Protein AF-A0A459ZAA2-F1 (afdb_monomer_lite)

Organism: Listeria monocytogenes (NCBI:txid1639)

Foldseek 3Di:
DVVVVVVVVVCVVVPVVVVVCCVPVVVVVVVVVVVVVVVVVVVVVVVVVVVVCVVLLVLLVVLLVLLVVLLLVVVVLVPDPDDDPVVVVVSVVVVVVSVVSVVVSLVSCVVQADPVLNVLVVLLVVLVVPDALVVVVVVVADSCLSVLVNLQSSLVSSVSSVCRSPPVVDPDDSLNVCVVRPVCCVPCVVVSVVSVVVVVVVCVVVVSD

Secondary structure (DSSP, 8-state):
-HHHHHHHHHHHHHHHHHHHHHHHHHHHHHHHHHHHHHHHHHHHHHHHHHHHHHHHHHHHHHHHHHHHHHHHHHHHHHT--S--HHHHHHHHHHHHHHHHHHHHHHHHHHHHS-HHHHHHHHHHHHHHHH--HHHHHHTT--TTHHHHHHHHHHHHHHHHHHHHTT-TT----HHHHHHHH-TTHHHHHHHHHHHHHHHHHHHHHTT--

Structure (mmCIF, N/CA/C/O backbone):
data_AF-A0A459ZAA2-F1
#
_entry.id   AF-A0A459ZAA2-F1
#
loop_
_atom_site.group_PDB
_atom_site.id
_atom_site.type_symbol
_atom_site.label_atom_id
_atom_site.label_alt_id
_atom_site.label_comp_id
_atom_site.label_asym_id
_atom_site.label_entity_id
_atom_site.label_seq_id
_atom_site.pdbx_PDB_ins_code
_atom_site.Cartn_x
_atom_site.Cartn_y
_atom_site.Cartn_z
_atom_site.occupancy
_atom_site.B_iso_or_equiv
_atom_site.auth_seq_id
_atom_site.auth_comp_id
_atom_site.auth_asym_id
_atom_site.auth_atom_id
_atom_site.pdbx_PDB_model_num
ATOM 1 N N . MET A 1 1 ? -59.463 -1.712 77.701 1.00 53.69 1 MET A N 1
ATOM 2 C CA . MET A 1 1 ? -59.589 -2.749 76.654 1.00 53.69 1 MET A CA 1
ATOM 3 C C . MET A 1 1 ? -59.800 -2.133 75.268 1.00 53.69 1 MET A C 1
ATOM 5 O O . MET A 1 1 ? -59.174 -2.619 74.343 1.00 53.69 1 MET A O 1
ATOM 9 N N . GLU A 1 2 ? -60.527 -1.017 75.131 1.00 57.31 2 GLU A N 1
ATOM 10 C CA . GLU A 1 2 ? -60.773 -0.321 73.843 1.00 57.31 2 GLU A CA 1
ATOM 11 C C . GLU A 1 2 ? -59.527 0.091 73.033 1.00 57.31 2 GLU A C 1
ATOM 13 O O . GLU A 1 2 ? -59.486 -0.110 71.823 1.00 57.31 2 GLU A O 1
ATOM 18 N N . ASN A 1 3 ? -58.475 0.626 73.664 1.00 59.78 3 ASN A N 1
ATOM 19 C CA . ASN A 1 3 ? -57.306 1.103 72.908 1.00 59.78 3 ASN A CA 1
ATOM 20 C C . ASN A 1 3 ? -56.543 -0.026 72.198 1.00 59.78 3 ASN A C 1
ATOM 22 O O . ASN A 1 3 ? -55.994 0.186 71.121 1.00 59.78 3 ASN A O 1
ATOM 26 N N . THR A 1 4 ? -56.510 -1.229 72.772 1.00 63.22 4 THR A N 1
ATOM 27 C CA . THR A 1 4 ? -55.753 -2.362 72.218 1.00 63.22 4 THR A CA 1
ATOM 28 C C . THR A 1 4 ? -56.407 -2.909 70.947 1.00 63.22 4 THR A C 1
ATOM 30 O O . THR A 1 4 ? -55.697 -3.258 70.007 1.00 63.22 4 THR A O 1
ATOM 33 N N . GLU A 1 5 ? -57.741 -2.905 70.875 1.00 69.00 5 GLU A N 1
ATOM 34 C CA . GLU A 1 5 ? -58.492 -3.267 69.663 1.00 69.00 5 GLU A CA 1
ATOM 35 C C . GLU A 1 5 ? -58.310 -2.244 68.540 1.00 69.00 5 GLU A C 1
ATOM 37 O O . GLU A 1 5 ? -58.156 -2.627 67.382 1.00 69.00 5 GLU A O 1
ATOM 42 N N . ILE A 1 6 ? -58.250 -0.950 68.867 1.00 75.31 6 ILE A N 1
ATOM 43 C CA . ILE A 1 6 ? -58.009 0.105 67.872 1.00 75.31 6 ILE A CA 1
ATOM 44 C C . ILE A 1 6 ? -56.623 -0.068 67.235 1.00 75.31 6 ILE A C 1
ATOM 46 O O . ILE A 1 6 ? -56.509 -0.069 66.009 1.00 75.31 6 ILE A O 1
ATOM 50 N N . TYR A 1 7 ? -55.573 -0.287 68.036 1.00 70.25 7 TYR A N 1
ATOM 51 C CA . TYR A 1 7 ? -54.228 -0.539 67.501 1.00 70.25 7 TYR A CA 1
ATOM 52 C C . TYR A 1 7 ? -54.146 -1.843 66.699 1.00 70.25 7 TYR A C 1
ATOM 54 O O . TYR A 1 7 ? -53.454 -1.889 65.682 1.00 70.25 7 TYR A O 1
ATOM 62 N N . PHE A 1 8 ? -54.870 -2.885 67.114 1.00 77.31 8 PHE A N 1
ATOM 63 C CA . PHE A 1 8 ? -54.914 -4.160 66.398 1.00 77.31 8 PHE A CA 1
ATOM 64 C C . PHE A 1 8 ? -55.608 -4.035 65.033 1.00 77.31 8 PHE A C 1
ATOM 66 O O . PHE A 1 8 ? -55.087 -4.522 64.030 1.00 77.31 8 PHE A O 1
ATOM 73 N N . ASN A 1 9 ? -56.720 -3.299 64.967 1.00 77.75 9 ASN A N 1
ATOM 74 C CA . ASN A 1 9 ? -57.436 -3.023 63.720 1.00 77.75 9 ASN A CA 1
ATOM 75 C C . ASN A 1 9 ? -56.615 -2.139 62.768 1.00 77.75 9 ASN A C 1
ATOM 77 O O . ASN A 1 9 ? -56.575 -2.396 61.565 1.00 77.75 9 ASN A O 1
ATOM 81 N N . ILE A 1 10 ? -55.894 -1.142 63.295 1.00 77.31 10 ILE A N 1
ATOM 82 C CA . ILE A 1 10 ? -54.962 -0.321 62.504 1.00 77.31 10 ILE A CA 1
ATOM 83 C C . ILE A 1 10 ? -53.820 -1.185 61.944 1.00 77.31 10 ILE A C 1
ATOM 85 O O . ILE A 1 10 ? -53.478 -1.067 60.767 1.00 77.31 10 ILE A O 1
ATOM 89 N N . ALA A 1 11 ? -53.256 -2.091 62.748 1.00 70.81 11 ALA A N 1
ATOM 90 C CA . ALA A 1 11 ? -52.196 -2.997 62.306 1.00 70.81 11 ALA A CA 1
ATOM 91 C C . ALA A 1 11 ? -52.678 -3.986 61.226 1.00 70.81 11 ALA A C 1
ATOM 93 O O . ALA A 1 11 ? -51.965 -4.216 60.246 1.00 70.81 11 ALA A O 1
ATOM 94 N N . GLN A 1 12 ? -53.898 -4.521 61.358 1.00 74.94 12 GLN A N 1
ATOM 95 C CA . GLN A 1 12 ? -54.516 -5.378 60.340 1.00 74.94 12 GLN A CA 1
ATOM 96 C C . GLN A 1 12 ? -54.781 -4.642 59.023 1.00 74.94 12 GLN A C 1
ATOM 98 O O . GLN A 1 12 ? -54.650 -5.249 57.963 1.00 74.94 12 GLN A O 1
ATOM 103 N N . LEU A 1 13 ? -55.106 -3.347 59.068 1.00 73.62 13 LEU A N 1
ATOM 104 C CA . LEU A 1 13 ? -55.323 -2.539 57.866 1.00 73.62 13 LEU A CA 1
ATOM 105 C C . LEU A 1 13 ? -54.001 -2.145 57.179 1.00 73.62 13 LEU A C 1
ATOM 107 O O . LEU A 1 13 ? -53.921 -2.098 55.952 1.00 73.62 13 LEU A O 1
ATOM 111 N N . LEU A 1 14 ? -52.953 -1.876 57.965 1.00 69.25 14 LEU A N 1
ATOM 112 C CA . LEU A 1 14 ? -51.648 -1.441 57.458 1.00 69.25 14 LEU A CA 1
ATOM 113 C C . LEU A 1 14 ? -50.791 -2.590 56.913 1.00 69.25 14 LEU A C 1
ATOM 115 O O . LEU A 1 14 ? -50.017 -2.365 55.985 1.00 69.25 14 LEU A O 1
ATOM 119 N N . MET A 1 15 ? -50.918 -3.812 57.441 1.00 68.75 15 MET A N 1
ATOM 120 C CA . MET A 1 15 ? -50.109 -4.956 56.991 1.00 68.75 15 MET A CA 1
ATOM 121 C C . MET A 1 15 ? -50.277 -5.298 55.498 1.00 68.75 15 MET A C 1
ATOM 123 O O . MET A 1 15 ? -49.262 -5.454 54.819 1.00 68.75 15 MET A O 1
ATOM 127 N N . PRO A 1 16 ? -51.498 -5.372 54.937 1.00 69.69 16 PRO A N 1
ATOM 128 C CA . PRO A 1 16 ? -51.696 -5.598 53.505 1.00 69.69 16 PRO A CA 1
ATOM 129 C C . PRO A 1 16 ? -51.149 -4.452 52.648 1.00 69.69 16 PRO A C 1
ATOM 131 O O . PRO A 1 16 ? -50.572 -4.698 51.593 1.00 69.69 16 PRO A O 1
ATOM 134 N N . LEU A 1 17 ? -51.282 -3.207 53.117 1.00 65.38 17 LEU A N 1
ATOM 135 C CA . LEU A 1 17 ? -50.763 -2.005 52.454 1.00 65.38 17 LEU A CA 1
ATOM 136 C C . LEU A 1 17 ? -49.230 -2.001 52.405 1.00 65.38 17 LEU A C 1
ATOM 138 O O . LEU A 1 17 ? -48.646 -1.787 51.345 1.00 65.38 17 LEU A O 1
ATOM 142 N N . LEU A 1 18 ? -48.575 -2.308 53.526 1.00 65.94 18 LEU A N 1
ATOM 143 C CA . LEU A 1 18 ? -47.123 -2.479 53.604 1.00 65.94 18 LEU A CA 1
ATOM 144 C C . LEU A 1 18 ? -46.649 -3.684 52.781 1.00 65.94 18 LEU A C 1
ATOM 146 O O . LEU A 1 18 ? -45.612 -3.600 52.127 1.00 65.94 18 LEU A O 1
ATOM 150 N N . GLY A 1 19 ? -47.432 -4.766 52.746 1.00 61.19 19 GLY A N 1
ATOM 151 C CA . GLY A 1 19 ? -47.199 -5.918 51.877 1.00 61.19 19 GLY A CA 1
ATOM 152 C C . GLY A 1 19 ? -47.244 -5.547 50.392 1.00 61.19 19 GLY A C 1
ATOM 153 O O . GLY A 1 19 ? -46.317 -5.871 49.656 1.00 61.19 19 GLY A O 1
ATOM 154 N N . MET A 1 20 ? -48.258 -4.798 49.946 1.00 61.56 20 MET A N 1
ATOM 155 C CA . MET A 1 20 ? -48.364 -4.329 48.555 1.00 61.56 20 MET A CA 1
ATOM 156 C C . MET A 1 20 ? -47.251 -3.341 48.181 1.00 61.56 20 MET A C 1
ATOM 158 O O . MET A 1 20 ? -46.671 -3.453 47.099 1.00 61.56 20 MET A O 1
ATOM 162 N N . LEU A 1 21 ? -46.899 -2.415 49.082 1.00 58.75 21 LEU A N 1
ATOM 163 C CA . LEU A 1 21 ? -45.751 -1.519 48.901 1.00 58.75 21 LEU A CA 1
ATOM 164 C C . LEU A 1 21 ? -44.440 -2.320 48.798 1.00 58.75 21 LEU A C 1
ATOM 166 O O . LEU A 1 21 ? -43.608 -2.033 47.937 1.00 58.75 21 LEU A O 1
ATOM 170 N N . GLY A 1 22 ? -44.283 -3.365 49.614 1.00 57.16 22 GLY A N 1
ATOM 171 C CA . GLY A 1 22 ? -43.119 -4.251 49.613 1.00 57.16 22 GLY A CA 1
ATOM 172 C C . GLY A 1 22 ? -42.990 -5.124 48.362 1.00 57.16 22 GLY A C 1
ATOM 173 O O . GLY A 1 22 ? -41.877 -5.352 47.903 1.00 57.16 22 GLY A O 1
ATOM 174 N N . ILE A 1 23 ? -44.103 -5.573 47.775 1.00 56.94 23 ILE A N 1
ATOM 175 C CA . ILE A 1 23 ? -44.110 -6.436 46.579 1.00 56.94 23 ILE A CA 1
ATOM 176 C C . ILE A 1 23 ? -43.958 -5.614 45.284 1.00 56.94 23 ILE A C 1
ATOM 178 O O . ILE A 1 23 ? -43.408 -6.110 44.306 1.00 56.94 23 ILE A O 1
ATOM 182 N N . GLY A 1 24 ? -44.402 -4.352 45.264 1.00 57.31 24 GLY A N 1
ATOM 183 C CA . GLY A 1 24 ? -44.355 -3.506 44.064 1.00 57.31 24 GLY A CA 1
ATOM 184 C C . GLY A 1 24 ? -43.178 -2.528 44.002 1.00 57.31 24 GLY A C 1
ATOM 185 O O . GLY A 1 24 ? -42.529 -2.409 42.964 1.00 57.31 24 GLY A O 1
ATOM 186 N N . LEU A 1 25 ? -42.889 -1.809 45.093 1.00 59.75 25 LEU A N 1
ATOM 187 C CA . LEU A 1 25 ? -41.917 -0.706 45.075 1.00 59.75 25 LEU A CA 1
ATOM 188 C C . LEU A 1 25 ? -40.490 -1.165 45.346 1.00 59.75 25 LEU A C 1
ATOM 190 O O . LEU A 1 25 ? -39.568 -0.646 44.725 1.00 59.75 25 LEU A O 1
ATOM 194 N N . ILE A 1 26 ? -40.297 -2.137 46.240 1.00 62.84 26 ILE A N 1
ATOM 195 C CA . ILE A 1 26 ? -38.957 -2.627 46.583 1.00 62.84 26 ILE A CA 1
ATOM 196 C C . ILE A 1 26 ? -38.313 -3.325 45.371 1.00 62.84 26 ILE A C 1
ATOM 198 O O . ILE A 1 26 ? -37.208 -2.930 44.994 1.00 62.84 26 ILE A O 1
ATOM 202 N N . PRO A 1 27 ? -38.980 -4.270 44.673 1.00 69.00 27 PRO A N 1
ATOM 203 C CA . PRO A 1 27 ? -38.404 -4.903 43.490 1.00 69.00 27 PRO A CA 1
ATOM 204 C C . PRO A 1 27 ? -38.186 -3.910 42.352 1.00 69.00 27 PRO A C 1
ATOM 206 O O . PRO A 1 27 ? -37.154 -3.977 41.694 1.00 69.00 27 PRO A O 1
ATOM 209 N N . LYS A 1 28 ? -39.103 -2.949 42.165 1.00 70.62 28 LYS A N 1
ATOM 210 C CA . LYS A 1 28 ? -38.962 -1.887 41.163 1.00 70.62 28 LYS A CA 1
ATOM 211 C C . LYS A 1 28 ? -37.764 -0.984 41.454 1.00 70.62 28 LYS A C 1
ATOM 213 O O . LYS A 1 28 ? -36.960 -0.753 40.565 1.00 70.62 28 LYS A O 1
ATOM 218 N N . TYR A 1 29 ? -37.576 -0.561 42.702 1.00 75.00 29 TYR A N 1
ATOM 219 C CA . TYR A 1 29 ? -36.421 0.239 43.111 1.00 75.00 29 TYR A CA 1
ATOM 220 C C . TYR A 1 29 ? -35.092 -0.500 42.896 1.00 75.00 29 TYR A C 1
ATOM 222 O O . TYR A 1 29 ? -34.144 0.074 42.363 1.00 75.00 29 TYR A O 1
ATOM 230 N N . PHE A 1 30 ? -35.010 -1.785 43.261 1.00 70.62 30 PHE A N 1
ATOM 231 C CA . PHE A 1 30 ? -33.810 -2.591 43.006 1.00 70.62 30 PHE A CA 1
ATOM 232 C C . PHE A 1 30 ? -33.579 -2.853 41.515 1.00 70.62 30 PHE A C 1
ATOM 234 O O . PHE A 1 30 ? -32.428 -2.892 41.077 1.00 70.62 30 PHE A O 1
ATOM 241 N N . TYR A 1 31 ? -34.651 -3.021 40.741 1.00 71.44 31 TYR A N 1
ATOM 242 C CA . TYR A 1 31 ? -34.588 -3.184 39.295 1.00 71.44 31 TYR A CA 1
ATOM 243 C C . TYR A 1 31 ? -34.092 -1.905 38.616 1.00 71.44 31 TYR A C 1
ATOM 245 O O . TYR A 1 31 ? -33.105 -1.961 37.891 1.00 71.44 31 TYR A O 1
ATOM 253 N N . ASP A 1 32 ? -34.683 -0.752 38.932 1.00 76.44 32 ASP A N 1
ATOM 254 C CA . ASP A 1 32 ? -34.283 0.561 38.413 1.00 76.44 32 ASP A CA 1
ATOM 255 C C . ASP A 1 32 ? -32.840 0.900 38.812 1.00 76.44 32 ASP A C 1
ATOM 257 O O . ASP A 1 32 ? -32.066 1.414 38.003 1.00 76.44 32 ASP A O 1
ATOM 261 N N . LYS A 1 33 ? -32.430 0.545 40.038 1.00 79.31 33 LYS A N 1
ATOM 262 C CA . LYS A 1 33 ? -31.041 0.694 40.488 1.00 79.31 33 LYS A CA 1
ATOM 263 C C . LYS A 1 33 ? -30.082 -0.174 39.671 1.00 79.31 33 LYS A C 1
ATOM 265 O O . LYS A 1 33 ? -29.073 0.342 39.197 1.00 79.31 33 LYS A O 1
ATOM 270 N N . LYS A 1 34 ? -30.406 -1.455 39.453 1.00 73.31 34 LYS A N 1
ATOM 271 C CA . LYS A 1 34 ? -29.612 -2.341 38.583 1.00 73.31 34 LYS A CA 1
ATOM 272 C C . LYS A 1 34 ? -29.557 -1.828 37.148 1.00 73.31 34 LYS A C 1
ATOM 274 O O . LYS A 1 34 ? -28.504 -1.906 36.528 1.00 73.31 34 LYS A O 1
ATOM 279 N N . LEU A 1 35 ? -30.662 -1.299 36.628 1.00 70.81 35 LEU A N 1
ATOM 280 C CA . LEU A 1 35 ? -30.738 -0.755 35.274 1.00 70.81 35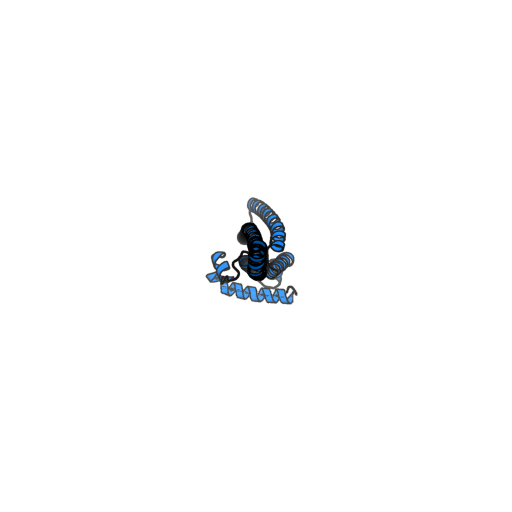 LEU A CA 1
ATOM 281 C C . LEU A 1 35 ? -29.861 0.494 35.125 1.00 70.81 35 LEU A C 1
ATOM 283 O O . LEU A 1 35 ? -29.132 0.617 34.147 1.00 70.81 35 LEU A O 1
ATOM 287 N N . ASN A 1 36 ? -29.865 1.378 36.127 1.00 81.62 36 ASN A N 1
ATOM 288 C CA . ASN A 1 36 ? -28.975 2.537 36.179 1.00 81.62 36 ASN A CA 1
ATOM 289 C C . ASN A 1 36 ? -27.502 2.137 36.313 1.00 81.62 36 ASN A C 1
ATOM 291 O O . ASN A 1 36 ? -26.655 2.713 35.637 1.00 81.62 36 ASN A O 1
ATOM 295 N N . GLU A 1 37 ? -27.177 1.143 37.141 1.00 81.88 37 GLU A N 1
ATOM 296 C CA . GLU A 1 37 ? -25.814 0.606 37.240 1.00 81.88 37 GLU A CA 1
ATOM 297 C C . GLU A 1 37 ? -25.351 0.001 35.906 1.00 81.88 37 GLU A C 1
ATOM 299 O O . GLU A 1 37 ? -24.222 0.250 35.480 1.00 81.88 37 GLU A O 1
ATOM 304 N N . LEU A 1 38 ? -26.233 -0.725 35.209 1.00 74.75 38 LEU A N 1
ATOM 305 C CA . LEU A 1 38 ? -25.953 -1.287 33.888 1.00 74.75 38 LEU A CA 1
ATOM 306 C C . LEU A 1 38 ? -25.740 -0.186 32.842 1.00 74.75 38 LEU A C 1
ATOM 308 O O . LEU A 1 38 ? -24.747 -0.213 32.123 1.00 74.75 38 LEU A O 1
ATOM 312 N N . ASN A 1 39 ? -26.627 0.812 32.796 1.00 76.06 39 ASN A N 1
ATOM 313 C CA . ASN A 1 39 ? -26.517 1.953 31.886 1.00 76.06 39 ASN A CA 1
ATOM 314 C C . ASN A 1 39 ? -25.242 2.759 32.139 1.00 76.06 39 ASN A C 1
ATOM 316 O O . ASN A 1 39 ? -24.567 3.147 31.189 1.00 76.06 39 ASN A O 1
ATOM 320 N N . ASN A 1 40 ? -24.875 2.974 33.403 1.00 83.00 40 ASN A N 1
ATOM 321 C CA . ASN A 1 40 ? -23.630 3.649 33.760 1.00 83.00 40 ASN A CA 1
ATOM 322 C C . ASN A 1 40 ? -22.408 2.833 33.331 1.00 83.00 40 ASN A C 1
ATOM 324 O O . ASN A 1 40 ? -21.453 3.404 32.808 1.00 83.00 40 ASN A O 1
ATOM 328 N N . LYS A 1 41 ? -22.443 1.504 33.501 1.00 80.25 41 LYS A N 1
ATOM 329 C CA . LYS A 1 41 ? -21.369 0.614 33.048 1.00 80.25 41 LYS A CA 1
ATOM 330 C C . LYS A 1 41 ? -21.223 0.645 31.525 1.00 80.25 41 LYS A C 1
ATOM 332 O O . LYS A 1 41 ? -20.122 0.872 31.040 1.00 80.25 41 LYS A O 1
ATOM 337 N N . ILE A 1 42 ? -22.331 0.524 30.795 1.00 74.25 42 ILE A N 1
ATOM 338 C CA . ILE A 1 42 ? -22.364 0.605 29.327 1.00 74.25 42 ILE A CA 1
ATOM 339 C C . ILE A 1 42 ? -21.866 1.971 28.849 1.00 74.25 42 ILE A C 1
ATOM 341 O O . ILE A 1 42 ? -21.041 2.049 27.948 1.00 74.25 42 ILE A O 1
ATOM 345 N N . THR A 1 43 ? -22.321 3.059 29.472 1.00 79.25 43 THR A N 1
ATOM 346 C CA . THR A 1 43 ? -21.891 4.418 29.110 1.00 79.25 43 THR A CA 1
ATOM 347 C C . THR A 1 43 ? -20.394 4.602 29.339 1.00 79.25 43 THR A C 1
ATOM 349 O O . THR A 1 43 ? -19.719 5.199 28.504 1.00 79.25 43 THR A O 1
ATOM 352 N N . LYS A 1 44 ? -19.862 4.063 30.440 1.00 79.75 44 LYS A N 1
ATOM 353 C CA . LYS A 1 44 ? -18.431 4.106 30.742 1.00 79.75 44 LYS A CA 1
ATOM 354 C C . LYS A 1 44 ? -17.615 3.286 29.740 1.00 79.75 44 LYS A C 1
ATOM 356 O O . LYS A 1 44 ? -16.644 3.805 29.208 1.00 79.75 44 LYS A O 1
ATOM 361 N N . GLU A 1 45 ? -18.038 2.060 29.432 1.00 71.25 45 GLU A N 1
ATOM 362 C CA . GLU A 1 45 ? -17.393 1.217 28.413 1.00 71.25 45 GLU A CA 1
ATOM 363 C C . GLU A 1 45 ? -17.414 1.901 27.035 1.00 71.25 45 GLU A C 1
ATOM 365 O O . GLU A 1 45 ? -16.394 1.950 26.353 1.00 71.25 45 GLU A O 1
ATOM 370 N N . LEU A 1 46 ? -18.531 2.527 26.649 1.00 65.44 46 LEU A N 1
ATOM 371 C CA . LEU A 1 46 ? -18.626 3.307 25.410 1.00 65.44 46 LEU A CA 1
ATOM 372 C C . LEU A 1 46 ? -17.693 4.525 25.403 1.00 65.44 46 LEU A C 1
ATOM 374 O O . LEU A 1 46 ? -17.094 4.830 24.373 1.00 65.44 46 LEU A O 1
ATOM 378 N N . GLN A 1 47 ? -17.553 5.222 26.533 1.00 64.50 47 GLN A N 1
ATOM 379 C CA . GLN A 1 47 ? -16.606 6.331 26.666 1.00 64.50 47 GLN A CA 1
ATOM 380 C C . GLN A 1 47 ? -15.154 5.849 26.573 1.00 64.50 47 GLN A C 1
ATOM 382 O O . GLN A 1 47 ? -14.362 6.472 25.872 1.00 64.50 47 GLN A O 1
ATOM 387 N N . GLU A 1 48 ? -14.807 4.735 27.219 1.00 64.94 48 GLU A N 1
ATOM 388 C CA . GLU A 1 48 ? -13.470 4.132 27.154 1.00 64.94 48 GLU A CA 1
ATOM 389 C C . GLU A 1 48 ? -13.128 3.675 25.725 1.00 64.94 48 GLU A C 1
ATOM 391 O O . GLU A 1 48 ? -12.042 3.978 25.227 1.00 64.94 48 GLU A O 1
ATOM 396 N N . ILE A 1 49 ? -14.076 3.041 25.023 1.00 65.81 49 ILE A N 1
ATOM 397 C CA . ILE A 1 49 ? -13.939 2.671 23.604 1.00 65.81 49 ILE A CA 1
ATOM 398 C C . ILE A 1 49 ? -13.737 3.917 22.739 1.00 65.81 49 ILE A C 1
ATOM 400 O O . ILE A 1 49 ? -12.857 3.937 21.879 1.00 65.81 49 ILE A O 1
ATOM 404 N N . ARG A 1 50 ? -14.519 4.976 22.971 1.00 58.09 50 ARG A N 1
ATOM 405 C CA . ARG A 1 50 ? -14.404 6.225 22.214 1.00 58.09 50 ARG A CA 1
ATOM 406 C C . ARG A 1 50 ? -13.052 6.907 22.432 1.00 58.09 50 ARG A C 1
ATOM 408 O O . ARG A 1 50 ? -12.428 7.303 21.456 1.00 58.09 50 ARG A O 1
ATOM 415 N N . ILE A 1 51 ? -12.575 6.988 23.676 1.00 54.78 51 ILE A N 1
ATOM 416 C CA . ILE A 1 51 ? -11.242 7.522 24.006 1.00 54.78 51 ILE A CA 1
ATOM 417 C C . ILE A 1 51 ? -10.152 6.675 23.338 1.00 54.78 51 ILE A C 1
ATOM 419 O O . ILE A 1 51 ? -9.196 7.211 22.781 1.00 54.78 51 ILE A O 1
ATOM 423 N N . SER A 1 52 ? -10.300 5.348 23.352 1.00 65.56 52 SER A N 1
ATOM 424 C CA . SER A 1 52 ? -9.379 4.444 22.662 1.00 65.56 52 SER A CA 1
ATOM 425 C C . SER A 1 52 ? -9.347 4.715 21.152 1.00 65.56 52 SER A C 1
ATOM 427 O O . SER A 1 52 ? -8.264 4.861 20.590 1.00 65.56 52 SER A O 1
ATOM 429 N N . GLN A 1 53 ? -10.502 4.881 20.499 1.00 60.97 53 GLN A N 1
ATOM 430 C CA . GLN A 1 53 ? -10.562 5.211 19.072 1.00 60.97 53 GLN A CA 1
ATOM 431 C C . GLN A 1 53 ? -9.999 6.602 18.748 1.00 60.97 53 GLN A C 1
ATOM 433 O O . GLN A 1 53 ? -9.261 6.736 17.772 1.00 60.97 53 GLN A O 1
ATOM 438 N N . GLU A 1 54 ? -10.285 7.616 19.570 1.00 66.25 54 GLU A N 1
ATOM 439 C CA . GLU A 1 54 ? -9.743 8.976 19.414 1.00 66.25 54 GLU A CA 1
ATOM 440 C C . GLU A 1 54 ? -8.205 9.004 19.511 1.00 66.25 54 GLU A C 1
ATOM 442 O O . GLU A 1 54 ? -7.575 9.829 18.856 1.00 66.25 54 GLU A O 1
ATOM 447 N N . ASN A 1 55 ? -7.589 8.065 20.240 1.00 66.81 55 ASN A N 1
ATOM 448 C CA . ASN A 1 55 ? -6.129 7.926 20.320 1.00 66.81 55 ASN A CA 1
ATOM 449 C C . ASN A 1 55 ? -5.522 7.093 19.175 1.00 66.81 55 ASN A C 1
ATOM 451 O O . ASN A 1 55 ? -4.378 7.320 18.789 1.00 66.81 55 ASN A O 1
ATOM 455 N N . VAL A 1 56 ? -6.267 6.136 18.613 1.00 71.31 56 VAL A N 1
ATOM 456 C CA . VAL A 1 56 ? -5.795 5.257 17.521 1.00 71.31 56 VAL A CA 1
ATOM 457 C C . VAL A 1 56 ? -5.907 5.936 16.151 1.00 71.31 56 VAL A C 1
ATOM 459 O O . VAL A 1 56 ? -5.075 5.724 15.268 1.00 71.31 56 VAL A O 1
ATOM 462 N N . HIS A 1 57 ? -6.926 6.771 15.955 1.00 78.38 57 HIS A N 1
ATOM 463 C CA . HIS A 1 57 ? -7.199 7.411 14.669 1.00 78.38 57 HIS A CA 1
ATOM 464 C C . HIS A 1 57 ? -6.079 8.363 14.183 1.00 78.38 57 HIS A C 1
ATOM 466 O O . HIS A 1 57 ? -5.772 8.338 12.987 1.00 78.38 57 HIS A O 1
ATOM 472 N N . PRO A 1 58 ? -5.427 9.175 15.041 1.00 81.25 58 PRO A N 1
ATOM 473 C CA . PRO A 1 58 ? -4.294 10.009 14.637 1.00 81.25 58 PRO A CA 1
ATOM 474 C C . PRO A 1 58 ? -3.082 9.197 14.168 1.00 81.25 58 PRO A C 1
ATOM 476 O O . PRO A 1 58 ? -2.485 9.539 13.150 1.00 81.25 58 PRO A O 1
ATOM 479 N N . GLU A 1 59 ? -2.751 8.099 14.853 1.00 78.94 59 GLU A N 1
ATOM 480 C CA . GLU A 1 59 ? -1.632 7.223 14.470 1.00 78.94 59 GLU A CA 1
ATOM 481 C C . GLU A 1 59 ? -1.895 6.530 13.126 1.00 78.94 59 GLU A C 1
ATOM 483 O O . GLU A 1 59 ? -1.018 6.480 12.264 1.00 78.94 59 GLU A O 1
ATOM 488 N N . LYS A 1 60 ? -3.136 6.088 12.889 1.00 79.50 60 LYS A N 1
ATOM 489 C CA . LYS A 1 60 ? -3.577 5.561 11.587 1.00 79.50 60 LYS A CA 1
ATOM 490 C C . LYS A 1 60 ? -3.445 6.590 10.458 1.00 79.50 60 LYS A C 1
ATOM 492 O O . LYS A 1 60 ? -2.962 6.261 9.376 1.00 79.50 60 LYS A O 1
ATOM 497 N N . ILE A 1 61 ? -3.845 7.841 10.702 1.00 83.06 61 ILE A N 1
ATOM 498 C CA . ILE A 1 61 ? -3.692 8.934 9.725 1.00 83.06 61 ILE A CA 1
ATOM 499 C C . ILE A 1 61 ? -2.212 9.211 9.451 1.00 83.06 61 ILE A C 1
ATOM 501 O O . ILE A 1 61 ? -1.827 9.383 8.296 1.00 83.06 61 ILE A O 1
ATOM 505 N N . LYS A 1 62 ? -1.380 9.252 10.494 1.00 82.62 62 LYS A N 1
ATOM 506 C CA . LYS A 1 62 ? 0.061 9.465 10.358 1.00 82.62 62 LYS A CA 1
ATOM 507 C C . LYS A 1 62 ? 0.702 8.365 9.509 1.00 82.62 62 LYS A C 1
ATOM 509 O O . LYS A 1 62 ? 1.380 8.689 8.541 1.00 82.62 62 LYS A O 1
ATOM 514 N N . LEU A 1 63 ? 0.387 7.098 9.791 1.00 78.81 63 LEU A N 1
ATOM 515 C CA . LEU A 1 63 ? 0.823 5.957 8.981 1.00 78.81 63 LEU A CA 1
ATOM 516 C C . LEU A 1 63 ? 0.442 6.134 7.506 1.00 78.81 63 LEU A C 1
ATOM 518 O O . LEU A 1 63 ? 1.277 5.967 6.623 1.00 78.81 63 LEU A O 1
ATOM 522 N N . PHE A 1 64 ? -0.807 6.514 7.230 1.00 83.38 64 PHE A N 1
ATOM 523 C CA . PHE A 1 64 ? -1.256 6.776 5.864 1.00 83.38 64 PHE A CA 1
ATOM 524 C C . PHE A 1 64 ? -0.434 7.883 5.179 1.00 83.38 64 PHE A C 1
ATOM 526 O O . PHE A 1 64 ? -0.002 7.715 4.038 1.00 83.38 64 PHE A O 1
ATOM 533 N N . ILE A 1 65 ? -0.177 8.997 5.872 1.00 83.81 65 ILE A N 1
ATOM 534 C CA . ILE A 1 65 ? 0.637 10.106 5.351 1.00 83.81 65 ILE A CA 1
ATOM 535 C C . ILE A 1 65 ? 2.072 9.650 5.064 1.00 83.81 65 ILE A C 1
ATOM 537 O O . ILE A 1 65 ? 2.620 10.003 4.014 1.00 83.81 65 ILE A O 1
ATOM 541 N N . ASP A 1 66 ? 2.666 8.859 5.956 1.00 79.88 66 ASP A N 1
ATOM 542 C CA . ASP A 1 66 ? 4.028 8.344 5.807 1.00 79.88 66 ASP A CA 1
ATOM 543 C C . ASP A 1 66 ? 4.136 7.438 4.566 1.00 79.88 66 ASP A C 1
ATOM 545 O O . ASP A 1 66 ? 5.056 7.600 3.761 1.00 79.88 66 ASP A O 1
ATOM 549 N N . ILE A 1 67 ? 3.144 6.569 4.330 1.00 79.62 67 ILE A N 1
ATOM 550 C CA . ILE A 1 67 ? 3.085 5.677 3.155 1.00 79.62 67 ILE A CA 1
ATOM 551 C C . ILE A 1 67 ? 2.950 6.463 1.854 1.00 79.62 67 ILE A C 1
ATOM 553 O O . ILE A 1 67 ? 3.681 6.211 0.894 1.00 79.62 67 ILE A O 1
ATOM 557 N N . VAL A 1 68 ? 2.040 7.437 1.812 1.00 81.88 68 VAL A N 1
ATOM 558 C CA . VAL A 1 68 ? 1.843 8.281 0.624 1.00 81.88 68 VAL A CA 1
ATOM 559 C C . VAL A 1 68 ? 3.095 9.112 0.335 1.00 81.88 68 VAL A C 1
ATOM 561 O O . VAL A 1 68 ? 3.487 9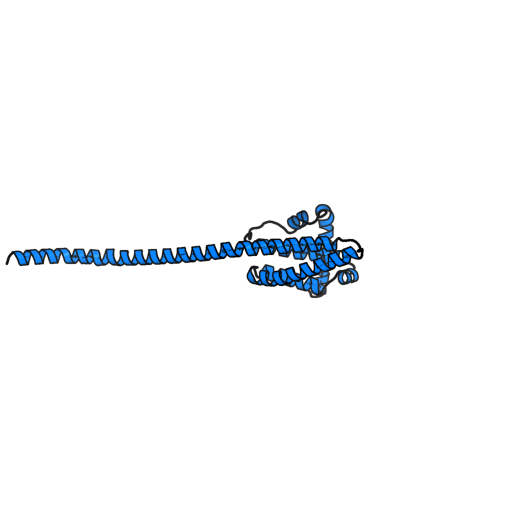.268 -0.824 1.00 81.88 68 VAL A O 1
ATOM 564 N N . SER A 1 69 ? 3.752 9.620 1.379 1.00 79.75 69 SER A N 1
ATOM 565 C CA . SER A 1 69 ? 4.995 10.385 1.248 1.00 79.75 69 SER A CA 1
ATOM 566 C C . SER A 1 69 ? 6.115 9.509 0.696 1.00 79.75 69 SER A C 1
ATOM 568 O O . SER A 1 69 ? 6.721 9.866 -0.313 1.00 79.75 69 SER A O 1
ATOM 570 N N . MET A 1 70 ? 6.319 8.327 1.281 1.00 78.19 70 MET A N 1
ATOM 571 C CA . MET A 1 70 ? 7.276 7.321 0.816 1.00 78.19 70 MET A CA 1
ATOM 572 C C . MET A 1 70 ? 7.042 6.955 -0.654 1.00 78.19 70 MET A C 1
ATOM 574 O O . MET A 1 70 ? 7.984 6.938 -1.447 1.00 78.19 70 MET A O 1
ATOM 578 N N . PHE A 1 71 ? 5.785 6.727 -1.042 1.00 78.81 71 PHE A N 1
ATOM 579 C CA . PHE A 1 71 ? 5.424 6.427 -2.424 1.00 78.81 71 PHE A CA 1
ATOM 580 C C . PHE A 1 71 ? 5.808 7.565 -3.375 1.00 78.81 71 PHE A C 1
ATOM 582 O O . PHE A 1 71 ? 6.487 7.342 -4.378 1.00 78.81 71 PHE A O 1
ATOM 589 N N . LYS A 1 72 ? 5.448 8.807 -3.034 1.00 75.75 72 LYS A N 1
ATOM 590 C CA . LYS A 1 72 ? 5.801 9.990 -3.828 1.00 75.75 72 LYS A CA 1
ATOM 591 C C . LYS A 1 72 ? 7.315 10.155 -3.973 1.00 75.75 72 LYS A C 1
ATOM 593 O O . LYS A 1 72 ? 7.794 10.523 -5.047 1.00 75.75 72 LYS A O 1
ATOM 598 N N . GLU A 1 73 ? 8.072 9.891 -2.911 1.00 74.56 73 GLU A N 1
ATOM 599 C CA . GLU A 1 73 ? 9.531 9.958 -2.953 1.00 74.56 73 GLU A CA 1
ATOM 600 C C . GLU A 1 73 ? 10.137 8.881 -3.853 1.00 74.56 73 GLU A C 1
ATOM 602 O O . GLU A 1 73 ? 11.001 9.201 -4.668 1.00 74.56 73 GLU A O 1
ATOM 607 N N . MET A 1 74 ? 9.653 7.641 -3.768 1.00 73.31 74 MET A N 1
ATOM 608 C CA . MET A 1 74 ? 10.092 6.541 -4.634 1.00 73.31 74 MET A CA 1
ATOM 609 C C . MET A 1 74 ? 9.800 6.827 -6.111 1.00 73.31 74 MET A C 1
ATOM 611 O O . MET A 1 74 ? 10.672 6.642 -6.962 1.00 73.31 74 MET A O 1
ATOM 615 N N . LEU A 1 75 ? 8.622 7.379 -6.421 1.00 72.38 75 LEU A N 1
ATOM 616 C CA . LEU A 1 75 ? 8.286 7.814 -7.778 1.00 72.38 75 LEU A CA 1
ATOM 617 C C . LEU A 1 75 ? 9.231 8.902 -8.284 1.00 72.38 75 LEU A C 1
ATOM 619 O O . LEU A 1 75 ? 9.720 8.821 -9.409 1.00 72.38 75 LEU A O 1
ATOM 623 N N . TYR A 1 76 ? 9.517 9.908 -7.458 1.00 69.62 76 TYR A N 1
ATOM 624 C CA . TYR A 1 76 ? 10.465 10.962 -7.812 1.00 69.62 76 TYR A CA 1
ATOM 625 C C . TYR A 1 76 ? 11.864 10.396 -8.082 1.00 69.62 76 TYR A C 1
ATOM 627 O O . TYR A 1 76 ? 12.501 10.752 -9.071 1.00 69.62 76 TYR A O 1
ATOM 635 N N . ILE A 1 77 ? 12.316 9.479 -7.226 1.00 66.50 77 ILE A N 1
ATOM 636 C CA . ILE A 1 77 ? 13.611 8.816 -7.342 1.00 66.50 77 ILE A CA 1
ATOM 637 C C . ILE A 1 77 ? 13.710 7.999 -8.643 1.00 66.50 77 ILE A C 1
ATOM 639 O O . ILE A 1 77 ? 14.718 8.101 -9.340 1.00 66.50 77 ILE A O 1
ATOM 643 N N . SER A 1 78 ? 12.663 7.249 -9.002 1.00 64.62 78 SER A N 1
ATOM 644 C CA . SER A 1 78 ? 12.624 6.433 -10.229 1.00 64.62 78 SER A CA 1
ATOM 645 C C . SER A 1 78 ? 12.715 7.253 -11.526 1.00 64.62 78 SER A C 1
ATOM 647 O O . SER A 1 78 ? 13.099 6.726 -12.566 1.00 64.62 78 SER A O 1
ATOM 649 N N . LYS A 1 79 ? 12.391 8.553 -11.467 1.00 61.78 79 LYS A N 1
ATOM 650 C CA . LYS A 1 79 ? 12.399 9.479 -12.611 1.00 61.78 79 LYS A CA 1
ATOM 651 C C . LYS A 1 79 ? 13.696 10.294 -12.742 1.00 61.78 79 LYS A C 1
ATOM 653 O O . LYS A 1 79 ? 13.794 11.110 -13.657 1.00 61.78 79 LYS A O 1
ATOM 658 N N . MET A 1 80 ? 14.679 10.125 -11.850 1.00 55.84 80 MET A N 1
ATOM 659 C CA . MET A 1 80 ? 15.935 10.886 -11.913 1.00 55.84 80 MET A CA 1
ATOM 660 C C . MET A 1 80 ? 16.875 10.349 -13.013 1.00 55.84 80 MET A C 1
ATOM 662 O O . MET A 1 80 ? 17.249 9.177 -12.955 1.00 55.84 80 MET A O 1
ATOM 666 N N . PRO A 1 81 ? 17.306 11.179 -13.987 1.00 47.72 81 PRO A N 1
ATOM 667 C CA . PRO A 1 81 ? 18.295 10.779 -14.989 1.00 47.72 81 PRO A CA 1
ATOM 668 C C . PRO A 1 81 ? 19.687 10.538 -14.372 1.00 47.72 81 PRO A C 1
ATOM 670 O O . PRO A 1 81 ? 19.968 10.964 -13.251 1.00 47.72 81 PRO A O 1
ATOM 673 N N . GLN A 1 82 ? 20.543 9.813 -15.108 1.00 53.25 82 GLN A N 1
ATOM 674 C CA . GLN A 1 82 ? 21.856 9.314 -14.672 1.00 53.25 82 GLN A CA 1
ATOM 675 C C . GLN A 1 82 ? 22.695 10.361 -13.916 1.00 53.25 82 GLN A C 1
ATOM 677 O O . GLN A 1 82 ? 22.889 11.488 -14.366 1.00 53.25 82 GLN A O 1
ATOM 682 N N . LYS A 1 83 ? 23.172 9.950 -12.739 1.00 58.62 83 LYS A N 1
ATOM 683 C CA . LYS A 1 83 ? 23.544 10.827 -11.626 1.00 58.62 83 LYS A CA 1
ATOM 684 C C . LYS A 1 83 ? 24.954 11.401 -11.730 1.00 58.62 83 LYS A C 1
ATOM 686 O O . LYS A 1 83 ? 25.917 10.682 -11.991 1.00 58.62 83 LYS A O 1
ATOM 691 N N . THR A 1 84 ? 25.089 12.667 -11.345 1.00 58.00 84 THR A N 1
ATOM 692 C CA . THR A 1 84 ? 26.362 13.223 -10.860 1.00 58.00 84 THR A CA 1
ATOM 693 C C . THR A 1 84 ? 26.686 12.689 -9.452 1.00 58.00 84 THR A C 1
ATOM 695 O O . THR A 1 84 ? 25.794 12.295 -8.698 1.00 58.00 84 THR A O 1
ATOM 698 N N . THR A 1 85 ? 27.958 12.682 -9.038 1.00 62.56 85 THR A N 1
ATOM 699 C CA . THR A 1 85 ? 28.419 12.086 -7.761 1.00 62.56 85 THR A CA 1
ATOM 700 C C . THR A 1 85 ? 27.688 12.617 -6.512 1.00 62.56 85 THR A C 1
ATOM 702 O O . THR A 1 85 ? 27.444 11.865 -5.568 1.00 62.56 85 THR A O 1
ATOM 705 N N . ASN A 1 86 ? 27.265 13.887 -6.511 1.00 67.12 86 ASN A N 1
ATOM 706 C CA . ASN A 1 86 ? 26.508 14.491 -5.403 1.00 67.12 86 ASN A CA 1
ATOM 707 C C . ASN A 1 86 ? 25.038 14.031 -5.351 1.00 67.12 86 ASN A C 1
ATOM 709 O O . ASN A 1 86 ? 24.449 13.933 -4.272 1.00 67.12 86 ASN A O 1
ATOM 713 N N . GLU A 1 87 ? 24.438 13.715 -6.499 1.00 65.25 87 GLU A N 1
ATOM 714 C CA . GLU A 1 87 ? 23.070 13.190 -6.577 1.00 65.25 87 GLU A CA 1
ATOM 715 C C . GLU A 1 87 ? 23.006 11.732 -6.111 1.00 65.25 87 GLU A C 1
ATOM 717 O O . GLU A 1 87 ? 22.007 11.329 -5.518 1.00 65.25 87 GLU A O 1
ATOM 722 N N . ILE A 1 88 ? 24.093 10.967 -6.282 1.00 64.88 88 ILE A N 1
ATOM 723 C CA . ILE A 1 88 ? 24.244 9.608 -5.734 1.00 64.88 88 ILE A CA 1
ATOM 724 C C . ILE A 1 88 ? 24.220 9.633 -4.204 1.00 64.88 88 ILE A C 1
ATOM 726 O O . ILE A 1 88 ? 23.435 8.905 -3.603 1.00 64.88 88 ILE A O 1
ATOM 730 N N . GLN A 1 89 ? 24.993 10.512 -3.560 1.00 68.06 89 GLN A N 1
ATOM 731 C CA . GLN A 1 89 ? 25.022 10.593 -2.092 1.00 68.06 89 GLN A CA 1
ATOM 732 C C . GLN A 1 89 ? 23.679 11.036 -1.499 1.00 68.06 89 GLN A C 1
ATOM 734 O O . GLN A 1 89 ? 23.212 10.470 -0.507 1.00 68.06 89 GLN A O 1
ATOM 739 N N . ARG A 1 90 ? 23.020 12.027 -2.117 1.00 70.25 90 ARG A N 1
ATOM 740 C CA . ARG A 1 90 ? 21.677 12.458 -1.699 1.00 70.25 90 ARG A CA 1
ATOM 741 C C . ARG A 1 90 ? 20.655 11.332 -1.867 1.00 70.25 90 ARG A C 1
ATOM 743 O O . ARG A 1 90 ? 19.799 11.161 -1.003 1.00 70.25 90 ARG A O 1
ATOM 750 N N . TYR A 1 91 ? 20.766 10.566 -2.948 1.00 68.88 91 TYR A N 1
ATOM 751 C CA . TYR A 1 91 ? 19.938 9.396 -3.214 1.00 68.88 91 TYR A CA 1
ATOM 752 C C . TYR A 1 91 ? 20.151 8.283 -2.182 1.00 68.88 91 TYR A C 1
ATOM 754 O O . TYR A 1 91 ? 19.181 7.782 -1.626 1.00 68.88 91 TYR A O 1
ATOM 762 N N . GLU A 1 92 ? 21.397 7.927 -1.867 1.00 68.50 92 GLU A N 1
ATOM 763 C CA . GLU A 1 92 ? 21.710 6.886 -0.879 1.00 68.50 92 GLU A CA 1
ATOM 764 C C . GLU A 1 92 ? 21.260 7.259 0.533 1.00 68.50 92 GLU A C 1
ATOM 766 O O . GLU A 1 92 ? 20.831 6.398 1.302 1.00 68.50 92 GLU A O 1
ATOM 771 N N . LYS A 1 93 ? 21.361 8.545 0.891 1.00 76.06 93 LYS A N 1
ATOM 772 C CA . LYS A 1 93 ? 20.817 9.050 2.153 1.00 76.06 93 LYS A CA 1
ATOM 773 C C . LYS A 1 93 ? 19.298 8.869 2.193 1.00 76.06 93 LYS A C 1
ATOM 775 O O . LYS A 1 93 ? 18.782 8.327 3.163 1.00 76.06 93 LYS A O 1
ATOM 780 N N . LYS A 1 94 ? 18.605 9.249 1.117 1.00 70.44 94 LYS A N 1
ATOM 781 C CA . LYS A 1 94 ? 17.149 9.111 1.020 1.00 70.44 94 LYS A CA 1
ATOM 782 C C . LYS A 1 94 ? 16.680 7.662 1.039 1.00 70.44 94 LYS A C 1
ATOM 784 O O . LYS A 1 94 ? 15.722 7.349 1.727 1.00 70.44 94 LYS A O 1
ATOM 789 N N . LEU A 1 95 ? 17.377 6.758 0.352 1.00 69.50 95 LEU A N 1
ATOM 790 C CA . LEU A 1 95 ? 17.071 5.327 0.422 1.00 69.50 95 LEU A CA 1
ATOM 791 C C . LEU A 1 95 ? 17.218 4.763 1.839 1.00 69.50 95 LEU A C 1
ATOM 793 O O . LEU A 1 95 ? 16.423 3.916 2.236 1.00 69.50 95 LEU A O 1
ATOM 797 N N . ARG A 1 96 ? 18.210 5.231 2.608 1.00 71.75 96 ARG A N 1
ATOM 798 C CA . ARG A 1 96 ? 18.362 4.845 4.018 1.00 71.75 96 ARG A CA 1
ATOM 799 C C . ARG A 1 96 ? 17.202 5.343 4.876 1.00 71.75 96 ARG A C 1
ATOM 801 O O . ARG A 1 96 ? 16.627 4.544 5.605 1.00 71.75 96 ARG A O 1
ATOM 808 N N . GLU A 1 97 ? 16.828 6.614 4.736 1.00 72.88 97 GLU A N 1
ATOM 809 C CA . GLU A 1 97 ? 15.667 7.197 5.428 1.00 72.88 97 GLU A CA 1
ATOM 810 C C . GLU A 1 97 ? 14.376 6.428 5.087 1.00 72.88 97 GLU A C 1
ATOM 812 O O . GLU A 1 97 ? 13.615 6.057 5.978 1.00 72.88 97 GLU A O 1
ATOM 817 N N . LEU A 1 98 ? 14.174 6.086 3.810 1.00 70.19 98 LEU A N 1
ATOM 818 C CA . LEU A 1 98 ? 13.048 5.259 3.369 1.00 70.19 98 LEU A CA 1
ATOM 819 C C . LEU A 1 98 ? 13.090 3.856 3.994 1.00 70.19 98 LEU A C 1
ATOM 821 O O . LEU A 1 98 ? 12.056 3.358 4.429 1.00 70.19 98 LEU A O 1
ATOM 825 N N . GLY A 1 99 ? 14.265 3.227 4.088 1.00 69.56 99 GLY A N 1
ATOM 826 C CA . GLY A 1 99 ? 14.434 1.913 4.719 1.00 69.56 99 GLY A CA 1
ATOM 827 C C . GLY A 1 99 ? 14.041 1.881 6.203 1.00 69.56 99 GLY A C 1
ATOM 828 O O . GLY A 1 99 ? 13.441 0.907 6.663 1.00 69.56 99 GLY A O 1
ATOM 829 N N . GLU A 1 100 ? 14.320 2.950 6.950 1.00 69.38 100 GLU A N 1
ATOM 830 C CA . GLU A 1 100 ? 13.896 3.088 8.352 1.00 69.38 100 GLU A CA 1
ATOM 831 C C . GLU A 1 100 ? 12.377 3.281 8.477 1.00 69.38 100 GLU A C 1
ATOM 833 O O . GLU A 1 100 ? 11.730 2.652 9.325 1.00 69.38 100 GLU A O 1
ATOM 838 N N . ILE A 1 101 ? 11.795 4.088 7.583 1.00 68.62 101 ILE A N 1
ATOM 839 C CA . ILE A 1 101 ? 10.342 4.273 7.479 1.00 68.62 101 ILE A CA 1
ATOM 840 C C . ILE A 1 101 ? 9.663 2.932 7.174 1.00 68.62 101 ILE A C 1
ATOM 842 O O . ILE A 1 101 ? 8.683 2.596 7.831 1.00 68.62 101 ILE A O 1
ATOM 846 N N . TYR A 1 102 ? 10.224 2.120 6.272 1.00 69.19 102 TYR A N 1
ATOM 847 C CA . TYR A 1 102 ? 9.693 0.802 5.896 1.00 69.19 102 TYR A CA 1
ATOM 848 C C . TYR A 1 102 ? 9.558 -0.176 7.063 1.00 69.19 102 TYR A C 1
ATOM 850 O O . TYR A 1 102 ? 8.530 -0.841 7.196 1.00 69.19 102 TYR A O 1
ATOM 858 N N . ASN A 1 103 ? 10.587 -0.287 7.906 1.00 69.75 103 ASN A N 1
ATOM 859 C CA . ASN A 1 103 ? 10.542 -1.207 9.044 1.00 69.75 103 ASN A CA 1
ATOM 860 C C . ASN A 1 103 ? 9.471 -0.785 10.052 1.00 69.75 103 ASN A C 1
ATOM 862 O O . ASN A 1 103 ? 8.731 -1.624 10.560 1.00 69.75 103 ASN A O 1
ATOM 866 N N . THR A 1 104 ? 9.358 0.521 10.295 1.00 69.12 104 THR A N 1
ATOM 867 C CA . THR A 1 104 ? 8.312 1.088 11.154 1.00 69.12 104 THR A CA 1
ATOM 868 C C . THR A 1 104 ? 6.927 0.839 10.557 1.00 69.12 104 THR A C 1
ATOM 870 O O . THR A 1 104 ? 6.012 0.423 11.266 1.00 69.12 104 THR A O 1
ATOM 873 N N . LEU A 1 105 ? 6.807 0.994 9.236 1.00 73.75 105 LEU A N 1
ATOM 874 C CA . LEU A 1 105 ? 5.590 0.754 8.473 1.00 73.75 105 LEU A CA 1
ATOM 875 C C . LEU A 1 105 ? 5.028 -0.646 8.702 1.00 73.75 105 LEU A C 1
ATOM 877 O O . LEU A 1 105 ? 3.837 -0.790 8.944 1.00 73.75 105 LEU A O 1
ATOM 881 N N . MET A 1 106 ? 5.883 -1.671 8.636 1.00 77.88 106 MET A N 1
ATOM 882 C CA . MET A 1 106 ? 5.445 -3.060 8.760 1.00 77.88 106 MET A CA 1
ATOM 883 C C . MET A 1 106 ? 4.825 -3.327 10.133 1.00 77.88 106 MET A C 1
ATOM 885 O O . MET A 1 106 ? 3.746 -3.906 10.211 1.00 77.88 106 MET A O 1
ATOM 889 N N . TYR A 1 107 ? 5.448 -2.849 11.214 1.00 76.56 107 TYR A N 1
ATOM 890 C CA . TYR A 1 107 ? 4.870 -2.985 12.553 1.00 76.56 107 TYR A CA 1
ATOM 891 C C . TYR A 1 107 ? 3.548 -2.227 12.687 1.00 76.56 107 TYR A C 1
ATOM 893 O O . TYR A 1 107 ? 2.593 -2.754 13.251 1.00 76.56 107 TYR A O 1
ATOM 901 N N . SER A 1 108 ? 3.468 -1.012 12.145 1.00 77.19 108 SER A N 1
ATOM 902 C CA . SER A 1 108 ? 2.240 -0.218 12.183 1.00 77.19 108 SER A CA 1
ATOM 903 C C . SER A 1 108 ? 1.111 -0.843 11.356 1.00 77.19 108 SER A C 1
ATOM 905 O O . SER A 1 108 ? -0.030 -0.849 11.807 1.00 77.19 108 SER A O 1
ATOM 907 N N . LEU A 1 109 ? 1.412 -1.419 10.191 1.00 82.25 109 LEU A N 1
ATOM 908 C CA . LEU A 1 109 ? 0.440 -2.148 9.375 1.00 82.25 109 LEU A CA 1
ATOM 909 C C . LEU A 1 109 ? -0.103 -3.365 10.125 1.00 82.25 109 LEU A C 1
ATOM 911 O O . LEU A 1 109 ? -1.314 -3.495 10.252 1.00 82.25 109 LEU A O 1
ATOM 915 N N . MET A 1 110 ? 0.772 -4.181 10.717 1.00 79.50 110 MET A N 1
ATOM 916 C CA . MET A 1 110 ? 0.359 -5.355 11.498 1.00 79.50 110 MET A CA 1
ATOM 917 C C . MET A 1 110 ? -0.526 -5.011 12.706 1.00 79.50 110 MET A C 1
ATOM 919 O O . MET A 1 110 ? -1.291 -5.854 13.165 1.00 79.50 110 MET A O 1
ATOM 923 N N . LEU A 1 111 ? -0.415 -3.795 13.248 1.00 76.31 111 LEU A N 1
ATOM 924 C CA . LEU A 1 111 ? -1.214 -3.350 14.394 1.00 76.31 111 LEU A CA 1
ATOM 925 C C . LEU A 1 111 ? -2.569 -2.749 14.003 1.00 76.31 111 LEU A C 1
ATOM 927 O O . LEU A 1 111 ? -3.498 -2.777 14.810 1.00 76.31 111 LEU A O 1
ATOM 931 N N . PHE A 1 112 ? -2.674 -2.147 12.817 1.00 79.88 112 PHE A N 1
ATOM 932 C CA . PHE A 1 112 ? -3.774 -1.230 12.499 1.00 79.88 112 PHE A CA 1
ATOM 933 C C . PHE A 1 112 ? -4.523 -1.526 11.204 1.00 79.88 112 PHE A C 1
ATOM 935 O O . PHE A 1 112 ? -5.655 -1.042 11.066 1.00 79.88 112 PHE A O 1
ATOM 942 N N . ALA A 1 113 ? -3.896 -2.243 10.275 1.00 85.44 113 ALA A N 1
ATOM 943 C CA . ALA A 1 113 ? -4.464 -2.587 8.984 1.00 85.44 113 ALA A CA 1
ATOM 944 C C . ALA A 1 113 ? -5.298 -3.870 9.078 1.00 85.44 113 ALA A C 1
ATOM 946 O O . ALA A 1 113 ? -5.115 -4.680 9.988 1.00 85.44 113 ALA A O 1
ATOM 947 N N . ASN A 1 114 ? -6.238 -4.033 8.152 1.00 87.94 114 ASN A N 1
ATOM 948 C CA . ASN A 1 114 ? -6.982 -5.281 8.020 1.00 87.94 114 ASN A CA 1
ATOM 949 C C . ASN A 1 114 ? -6.144 -6.351 7.281 1.00 87.94 114 ASN A C 1
ATOM 951 O O . ASN A 1 114 ? -5.112 -6.037 6.681 1.00 87.94 114 ASN A O 1
ATOM 955 N N . ASP A 1 115 ? -6.610 -7.601 7.296 1.00 89.50 115 ASP A N 1
ATOM 956 C CA . ASP A 1 115 ? -5.902 -8.727 6.669 1.00 89.50 115 ASP A CA 1
ATOM 957 C C . ASP A 1 115 ? -5.687 -8.525 5.156 1.00 89.50 115 ASP A C 1
ATOM 959 O O . ASP A 1 115 ? -4.592 -8.768 4.658 1.00 89.50 115 ASP A O 1
ATOM 963 N N . GLU A 1 116 ? -6.677 -7.989 4.429 1.00 90.94 116 GLU A N 1
ATOM 964 C CA . GLU A 1 116 ? -6.569 -7.691 2.988 1.00 90.94 116 GLU A CA 1
ATOM 965 C C . GLU A 1 116 ? -5.414 -6.713 2.705 1.00 90.94 116 GLU A C 1
ATOM 967 O O . GLU A 1 116 ? -4.597 -6.932 1.810 1.00 90.94 116 GLU A O 1
ATOM 972 N N . THR A 1 117 ? -5.299 -5.647 3.498 1.00 91.12 117 THR A N 1
ATOM 973 C CA . THR A 1 117 ? -4.228 -4.652 3.387 1.00 91.12 117 THR A CA 1
ATOM 974 C C . THR A 1 117 ? -2.859 -5.254 3.725 1.00 91.12 117 THR A C 1
ATOM 976 O O . THR A 1 117 ? -1.863 -4.922 3.074 1.00 91.12 117 THR A O 1
ATOM 979 N N . ILE A 1 118 ? -2.788 -6.146 4.721 1.00 89.94 118 ILE A N 1
ATOM 980 C CA . ILE A 1 118 ? -1.553 -6.858 5.091 1.00 89.94 118 ILE A CA 1
ATOM 981 C C . ILE A 1 118 ? -1.110 -7.794 3.959 1.00 89.94 118 ILE A C 1
ATOM 983 O O . ILE A 1 118 ? 0.072 -7.802 3.598 1.00 89.94 118 ILE A O 1
ATOM 987 N N . ASP A 1 119 ? -2.041 -8.528 3.352 1.00 92.06 119 ASP A N 1
ATOM 988 C CA . ASP A 1 119 ? -1.767 -9.420 2.222 1.00 92.06 119 ASP A CA 1
ATOM 989 C C . ASP A 1 119 ? -1.284 -8.633 0.995 1.00 92.06 119 ASP A C 1
ATOM 991 O O . ASP A 1 119 ? -0.290 -9.006 0.358 1.00 92.06 119 ASP A O 1
ATOM 995 N N . MET A 1 120 ? -1.914 -7.490 0.699 1.00 91.50 120 MET A N 1
ATOM 996 C CA . MET A 1 120 ? -1.469 -6.580 -0.362 1.00 91.50 120 MET A CA 1
ATOM 997 C C . MET A 1 120 ? -0.056 -6.051 -0.104 1.00 91.50 120 MET A C 1
ATOM 999 O O . MET A 1 120 ? 0.781 -6.061 -1.011 1.00 91.50 120 MET A O 1
ATOM 1003 N N . PHE A 1 121 ? 0.245 -5.631 1.128 1.00 88.50 121 PHE A N 1
ATOM 1004 C CA . PHE A 1 121 ? 1.584 -5.172 1.498 1.00 88.50 121 PHE A CA 1
ATOM 1005 C C . PHE A 1 121 ? 2.630 -6.289 1.391 1.00 88.50 121 PHE A C 1
ATOM 1007 O O . PHE A 1 121 ? 3.735 -6.058 0.899 1.00 88.50 121 PHE A O 1
ATOM 1014 N N . THR A 1 122 ? 2.286 -7.506 1.810 1.00 88.62 122 THR A N 1
ATOM 1015 C CA . THR A 1 122 ? 3.175 -8.674 1.735 1.00 88.62 122 THR A CA 1
ATOM 1016 C C . THR A 1 122 ? 3.467 -9.050 0.286 1.00 88.62 122 THR A C 1
ATOM 1018 O O . THR A 1 122 ? 4.626 -9.241 -0.085 1.00 88.62 122 THR A O 1
ATOM 1021 N N . THR A 1 123 ? 2.434 -9.062 -0.558 1.00 91.31 123 THR A N 1
ATOM 1022 C CA . THR A 1 123 ? 2.559 -9.296 -2.002 1.00 91.31 123 THR A CA 1
ATOM 1023 C C . THR A 1 123 ? 3.454 -8.237 -2.638 1.00 91.31 123 THR A C 1
ATOM 1025 O O . THR A 1 123 ? 4.399 -8.563 -3.354 1.00 91.31 123 THR A O 1
ATOM 1028 N N . TYR A 1 124 ? 3.219 -6.964 -2.318 1.00 88.69 124 TYR A N 1
ATOM 1029 C CA . TYR A 1 124 ? 4.089 -5.862 -2.715 1.00 88.69 124 TYR A CA 1
ATOM 1030 C C . TYR A 1 124 ? 5.543 -6.083 -2.274 1.00 88.69 124 TYR A C 1
ATOM 1032 O O . TYR A 1 124 ? 6.468 -5.907 -3.070 1.00 88.69 124 TYR A O 1
ATOM 1040 N N . ARG A 1 125 ? 5.764 -6.497 -1.022 1.00 84.56 125 ARG A N 1
ATOM 1041 C CA . ARG A 1 125 ? 7.112 -6.683 -0.488 1.00 84.56 125 ARG A CA 1
ATOM 1042 C C . ARG A 1 125 ? 7.857 -7.794 -1.213 1.00 84.56 125 ARG A C 1
ATOM 1044 O O . ARG A 1 125 ? 9.033 -7.610 -1.523 1.00 84.56 125 ARG A O 1
ATOM 1051 N N . ARG A 1 126 ? 7.171 -8.902 -1.487 1.00 89.25 126 ARG A N 1
ATOM 1052 C CA . ARG A 1 126 ? 7.712 -10.025 -2.248 1.00 89.25 126 ARG A CA 1
ATOM 1053 C C . ARG A 1 126 ? 8.090 -9.590 -3.667 1.00 89.25 126 ARG A C 1
ATOM 1055 O O . ARG A 1 126 ? 9.215 -9.835 -4.088 1.00 89.25 126 ARG A O 1
ATOM 1062 N N . PHE A 1 127 ? 7.222 -8.829 -4.344 1.00 90.19 127 PHE A N 1
ATOM 1063 C CA . PHE A 1 127 ? 7.490 -8.310 -5.693 1.00 90.19 127 PHE A CA 1
ATOM 1064 C C . PHE A 1 127 ? 8.818 -7.540 -5.773 1.00 90.19 127 PHE A C 1
ATOM 1066 O O . PHE A 1 127 ? 9.660 -7.839 -6.612 1.00 90.19 127 PHE A O 1
ATOM 1073 N N . ILE A 1 128 ? 9.045 -6.584 -4.867 1.00 84.94 128 ILE A N 1
ATOM 1074 C CA . ILE A 1 128 ? 10.275 -5.771 -4.879 1.00 84.94 128 ILE A CA 1
ATOM 1075 C C . ILE A 1 128 ? 11.528 -6.518 -4.382 1.00 84.94 128 ILE A C 1
ATOM 1077 O O . ILE A 1 128 ? 12.617 -5.947 -4.403 1.00 84.94 128 ILE A O 1
ATOM 1081 N N . GLN A 1 129 ? 11.384 -7.729 -3.833 1.00 84.69 129 GLN A N 1
ATOM 1082 C CA . GLN A 1 129 ? 12.512 -8.589 -3.444 1.00 84.69 129 GLN A CA 1
ATOM 1083 C C . GLN A 1 129 ? 12.918 -9.536 -4.567 1.00 84.69 129 GLN A C 1
ATOM 1085 O O . GLN A 1 129 ? 14.102 -9.833 -4.701 1.00 84.69 129 GLN A O 1
ATOM 1090 N N . GLU A 1 130 ? 11.938 -10.023 -5.322 1.00 88.38 130 GLU A N 1
ATOM 1091 C CA . GLU A 1 130 ? 12.123 -11.067 -6.328 1.00 88.38 130 GLU A CA 1
ATOM 1092 C C . GLU A 1 130 ? 12.367 -10.498 -7.728 1.00 88.38 130 GLU A C 1
ATOM 1094 O O . GLU A 1 130 ? 13.029 -11.148 -8.533 1.00 88.38 130 GLU A O 1
ATOM 1099 N N . TYR A 1 131 ? 11.900 -9.276 -8.004 1.00 88.69 131 TYR A N 1
ATOM 1100 C CA . TYR A 1 131 ? 11.965 -8.682 -9.336 1.00 88.69 131 TYR A CA 1
ATOM 1101 C C . TYR A 1 131 ? 12.649 -7.319 -9.359 1.00 88.69 131 TYR A C 1
ATOM 1103 O O . TYR A 1 131 ? 12.603 -6.538 -8.406 1.00 88.69 131 TYR A O 1
ATOM 1111 N N . ASP A 1 132 ? 13.233 -7.018 -10.512 1.00 86.81 132 ASP A N 1
ATOM 1112 C CA . ASP A 1 132 ? 13.851 -5.746 -10.850 1.00 86.81 132 ASP A CA 1
ATOM 1113 C C . ASP A 1 132 ? 13.619 -5.407 -12.335 1.00 86.81 132 ASP A C 1
ATOM 1115 O O . ASP A 1 132 ? 12.963 -6.146 -13.070 1.00 86.81 132 ASP A O 1
ATOM 1119 N N . ALA A 1 133 ? 14.115 -4.255 -12.794 1.00 86.25 133 ALA A N 1
ATOM 1120 C CA . ALA A 1 133 ? 13.979 -3.861 -14.198 1.00 86.25 133 ALA A CA 1
ATOM 1121 C C . ALA A 1 133 ? 14.645 -4.852 -15.185 1.00 86.25 133 ALA A C 1
ATOM 1123 O O . ALA A 1 133 ? 13.985 -5.205 -16.166 1.00 86.25 133 ALA A O 1
ATOM 1124 N N . PRO A 1 134 ? 15.887 -5.339 -14.955 1.00 89.31 134 PRO A N 1
ATOM 1125 C 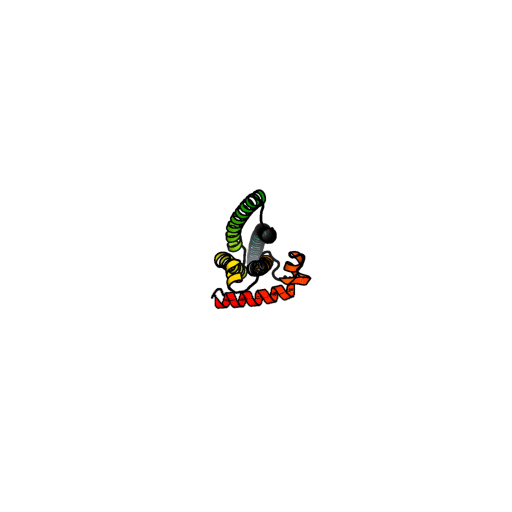CA . PRO A 1 134 ? 16.509 -6.382 -15.775 1.00 89.31 134 PRO A CA 1
ATOM 1126 C C . PRO A 1 134 ? 15.628 -7.604 -16.047 1.00 89.31 134 PRO A C 1
ATOM 1128 O O . PRO A 1 134 ? 15.500 -7.987 -17.210 1.00 89.31 134 PRO A O 1
ATOM 1131 N N . PHE A 1 135 ? 14.966 -8.160 -15.026 1.00 92.00 135 PHE A N 1
ATOM 1132 C CA . PHE A 1 135 ? 14.072 -9.310 -15.202 1.00 92.00 135 PHE A CA 1
ATOM 1133 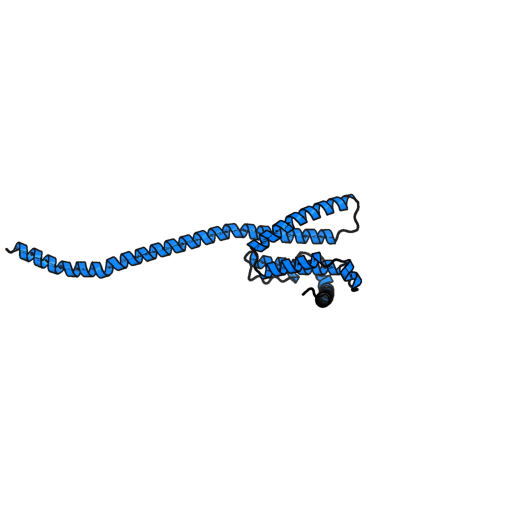C C . PHE A 1 135 ? 13.017 -9.072 -16.297 1.00 92.00 135 PHE A C 1
ATOM 1135 O O . PHE A 1 135 ? 12.826 -9.905 -17.182 1.00 92.00 135 PHE A O 1
ATOM 1142 N N . PHE A 1 136 ? 12.348 -7.916 -16.285 1.00 90.56 136 PHE A N 1
ATOM 1143 C CA . PHE A 1 136 ? 11.297 -7.615 -17.265 1.00 90.56 136 PHE A CA 1
ATOM 1144 C C . PHE A 1 136 ? 11.848 -7.308 -18.659 1.00 90.56 136 PHE A C 1
ATOM 1146 O O . PHE A 1 136 ? 11.215 -7.655 -19.658 1.00 90.56 136 PHE A O 1
ATOM 1153 N N . ILE A 1 137 ? 13.040 -6.714 -18.739 1.00 90.19 137 ILE A N 1
ATOM 1154 C CA . ILE A 1 137 ? 13.726 -6.472 -20.014 1.00 90.19 137 ILE A CA 1
ATOM 1155 C C . ILE A 1 137 ? 14.062 -7.804 -20.696 1.00 90.19 137 ILE A C 1
ATOM 1157 O O . ILE A 1 137 ? 13.826 -7.955 -21.895 1.00 90.19 137 ILE A O 1
ATOM 1161 N N . GLU A 1 138 ? 14.545 -8.798 -19.945 1.00 92.69 138 GLU A N 1
ATOM 1162 C CA . GLU A 1 138 ? 14.827 -10.143 -20.472 1.00 92.69 138 GLU A CA 1
ATOM 1163 C C . GLU A 1 138 ? 13.568 -10.848 -21.002 1.00 92.69 138 GLU A C 1
ATOM 1165 O O . GLU A 1 138 ? 13.643 -11.652 -21.933 1.00 92.69 138 GLU A O 1
ATOM 1170 N N . LYS A 1 139 ? 12.396 -10.502 -20.461 1.00 91.75 139 LYS A N 1
ATOM 1171 C CA . LYS A 1 139 ? 11.082 -10.980 -20.917 1.00 91.75 139 LYS A CA 1
ATOM 1172 C C . LYS A 1 139 ? 10.496 -10.151 -22.071 1.00 91.75 139 LYS A C 1
ATOM 1174 O O . LYS A 1 139 ? 9.373 -10.410 -22.497 1.00 91.75 139 LYS A O 1
ATOM 1179 N N . GLY A 1 140 ? 11.248 -9.183 -22.603 1.00 89.94 140 GLY A N 1
ATOM 1180 C CA . GLY A 1 140 ? 10.862 -8.372 -23.761 1.00 89.94 140 GLY A CA 1
ATOM 1181 C C . GLY A 1 140 ? 9.967 -7.172 -23.443 1.00 89.94 140 GLY A C 1
ATOM 1182 O O . GLY A 1 140 ? 9.357 -6.623 -24.360 1.00 89.94 140 GLY A O 1
ATOM 1183 N N . LEU A 1 141 ? 9.873 -6.762 -22.174 1.00 91.00 141 LEU A N 1
ATOM 1184 C CA . LEU A 1 141 ? 9.139 -5.564 -21.765 1.00 91.00 141 LEU A CA 1
ATOM 1185 C C . LEU A 1 141 ? 10.041 -4.327 -21.681 1.00 91.00 141 LEU A C 1
ATOM 1187 O O . LEU A 1 141 ? 11.267 -4.403 -21.778 1.00 91.00 141 LEU A O 1
ATOM 1191 N N . SER A 1 142 ? 9.418 -3.157 -21.516 1.00 86.81 142 SER A N 1
ATOM 1192 C CA . SER A 1 142 ? 10.147 -1.899 -21.383 1.00 86.81 142 SER A CA 1
ATOM 1193 C C . SER A 1 142 ? 10.924 -1.825 -20.061 1.00 86.81 142 SER A C 1
ATOM 1195 O O . SER A 1 142 ? 10.548 -2.427 -19.057 1.00 86.81 142 SER A O 1
ATOM 1197 N N . GLU A 1 143 ? 11.965 -0.989 -20.016 1.00 82.94 143 GLU A N 1
ATOM 1198 C CA . GLU A 1 143 ? 12.686 -0.659 -18.772 1.00 82.94 143 GLU A CA 1
ATOM 1199 C C . GLU A 1 143 ? 11.756 -0.056 -17.696 1.00 82.94 143 GLU A C 1
ATOM 1201 O O . GLU A 1 143 ? 12.044 -0.100 -16.500 1.00 82.94 143 GLU A O 1
ATOM 1206 N N . LYS A 1 144 ? 10.601 0.487 -18.107 1.00 84.44 144 LYS A N 1
ATOM 1207 C CA . LYS A 1 144 ? 9.602 1.062 -17.204 1.00 84.44 144 LYS A CA 1
ATOM 1208 C C . LYS A 1 144 ? 8.647 0.024 -16.618 1.00 84.44 144 LYS A C 1
ATOM 1210 O O . LYS A 1 144 ? 7.965 0.364 -15.657 1.00 84.44 144 LYS A O 1
ATOM 1215 N N . ALA A 1 145 ? 8.619 -1.211 -17.120 1.00 87.94 145 ALA A N 1
ATOM 1216 C CA . ALA A 1 145 ? 7.660 -2.234 -16.705 1.00 87.94 145 ALA A CA 1
ATOM 1217 C C . ALA A 1 145 ? 7.684 -2.498 -15.190 1.00 87.94 145 ALA A C 1
ATOM 1219 O O . ALA A 1 145 ? 6.643 -2.439 -14.534 1.00 87.94 145 ALA A O 1
ATOM 1220 N N . PHE A 1 146 ? 8.877 -2.680 -14.608 1.00 87.31 146 PHE A N 1
ATOM 1221 C CA . PHE A 1 146 ? 9.035 -2.828 -13.155 1.00 87.31 146 PHE A CA 1
ATOM 1222 C C . PHE A 1 146 ? 8.426 -1.642 -12.397 1.00 87.31 146 PHE A C 1
ATOM 1224 O O . PHE A 1 146 ? 7.620 -1.822 -11.484 1.00 87.31 146 PHE A O 1
ATOM 1231 N N . ASN A 1 147 ? 8.780 -0.419 -12.807 1.00 84.44 147 ASN A N 1
ATOM 1232 C CA . ASN A 1 147 ? 8.291 0.802 -12.173 1.00 84.44 147 ASN A CA 1
ATOM 1233 C C . ASN A 1 147 ? 6.774 0.930 -12.320 1.00 84.44 147 ASN A C 1
ATOM 1235 O O . ASN A 1 147 ? 6.100 1.308 -11.366 1.00 84.44 147 ASN A O 1
ATOM 1239 N N . ASN A 1 148 ? 6.221 0.577 -13.478 1.00 86.88 148 ASN A N 1
ATOM 1240 C CA . ASN A 1 148 ? 4.790 0.618 -13.723 1.00 86.88 148 ASN A CA 1
ATOM 1241 C C . ASN A 1 148 ? 4.053 -0.354 -12.801 1.00 86.88 148 ASN A C 1
ATOM 1243 O O . ASN A 1 148 ? 3.112 0.064 -12.124 1.00 86.88 148 ASN A O 1
ATOM 1247 N N . LYS A 1 149 ? 4.527 -1.596 -12.660 1.00 90.38 149 LYS A N 1
ATOM 1248 C CA . LYS A 1 149 ? 3.931 -2.547 -11.713 1.00 90.38 149 LYS A CA 1
ATOM 1249 C C . LYS A 1 149 ? 4.081 -2.099 -10.261 1.00 90.38 149 LYS A C 1
ATOM 1251 O O . LYS A 1 149 ? 3.119 -2.179 -9.499 1.00 90.38 149 LYS A O 1
ATOM 1256 N N . TYR A 1 150 ? 5.237 -1.546 -9.900 1.00 87.44 150 TYR A N 1
ATOM 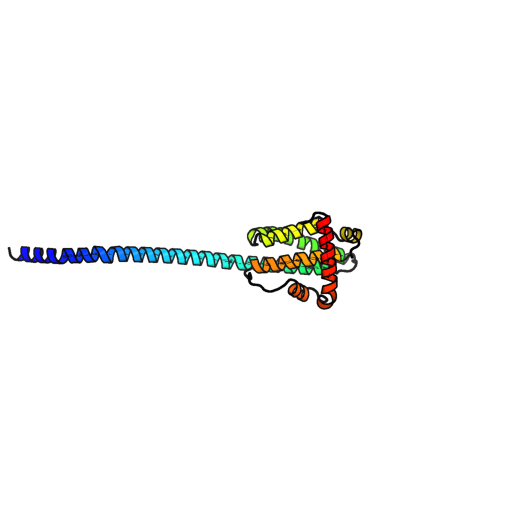1257 C CA . TYR A 1 150 ? 5.471 -0.936 -8.592 1.00 87.44 150 TYR A CA 1
ATOM 1258 C C . TYR A 1 150 ? 4.438 0.161 -8.275 1.00 87.44 150 TYR A C 1
ATOM 1260 O O . TYR A 1 150 ? 3.811 0.136 -7.214 1.00 87.44 150 TYR A O 1
ATOM 1268 N N . VAL A 1 151 ? 4.224 1.101 -9.206 1.00 87.31 151 VAL A N 1
ATOM 1269 C CA . VAL A 1 151 ? 3.249 2.197 -9.065 1.00 87.31 151 VAL A CA 1
ATOM 1270 C C . VAL A 1 151 ? 1.841 1.645 -8.848 1.00 87.31 151 VAL A C 1
ATOM 1272 O O . VAL A 1 151 ? 1.117 2.127 -7.973 1.00 87.31 151 VAL A O 1
ATOM 1275 N N . TYR A 1 152 ? 1.469 0.627 -9.623 1.00 90.00 152 TYR A N 1
ATOM 1276 C CA . TYR A 1 152 ? 0.160 -0.010 -9.558 1.00 90.00 152 TYR A CA 1
ATOM 1277 C C . TYR A 1 152 ? -0.084 -0.652 -8.184 1.00 90.00 152 TYR A C 1
ATOM 1279 O O . TYR A 1 152 ? -1.036 -0.297 -7.490 1.00 90.00 152 TYR A O 1
ATOM 1287 N N . MET A 1 153 ? 0.828 -1.520 -7.734 1.00 90.56 153 MET A N 1
ATOM 1288 C CA . MET A 1 153 ? 0.687 -2.232 -6.456 1.00 90.56 153 MET A CA 1
ATOM 1289 C C . MET A 1 153 ? 0.640 -1.276 -5.258 1.00 90.56 153 MET A C 1
ATOM 1291 O O . MET A 1 153 ? -0.168 -1.450 -4.346 1.00 90.56 153 MET A O 1
ATOM 1295 N N . MET A 1 154 ? 1.465 -0.226 -5.271 1.00 87.94 154 MET A N 1
ATOM 1296 C CA . MET A 1 154 ? 1.444 0.793 -4.218 1.00 87.94 154 MET A CA 1
ATOM 1297 C C . MET A 1 154 ? 0.153 1.614 -4.216 1.00 87.94 154 MET A C 1
ATOM 1299 O O . MET A 1 154 ? -0.323 2.009 -3.152 1.00 87.94 154 MET A O 1
ATOM 1303 N N . SER A 1 155 ? -0.426 1.865 -5.389 1.00 89.62 155 SER A N 1
ATOM 1304 C CA . SER A 1 155 ? -1.694 2.587 -5.501 1.00 89.62 155 SER A CA 1
ATOM 1305 C C . SER A 1 155 ? -2.849 1.791 -4.895 1.00 89.62 155 SER A C 1
ATOM 1307 O O . SER A 1 155 ? -3.670 2.368 -4.180 1.00 89.62 155 SER A O 1
ATOM 1309 N N . ASP A 1 156 ? -2.877 0.472 -5.105 1.00 90.81 156 ASP A N 1
ATOM 1310 C CA . ASP A 1 156 ? -3.862 -0.414 -4.471 1.00 90.81 156 ASP A CA 1
ATOM 1311 C C . ASP A 1 156 ? -3.696 -0.447 -2.952 1.00 90.81 156 ASP A C 1
ATOM 1313 O O . ASP A 1 156 ? -4.672 -0.264 -2.220 1.00 90.81 156 ASP A O 1
ATOM 1317 N N . LEU A 1 157 ? -2.455 -0.559 -2.472 1.00 89.69 157 LEU A N 1
ATOM 1318 C CA . LEU A 1 157 ? -2.154 -0.533 -1.043 1.00 89.69 157 LEU A CA 1
ATOM 1319 C C . LEU A 1 157 ? -2.619 0.775 -0.376 1.00 89.69 157 LEU A C 1
ATOM 1321 O O . LEU A 1 157 ? -3.236 0.742 0.687 1.00 89.69 157 LEU A O 1
ATOM 1325 N N . ILE A 1 158 ? -2.371 1.933 -0.999 1.00 88.62 158 ILE A N 1
ATOM 1326 C CA . ILE A 1 158 ? -2.819 3.239 -0.480 1.00 88.62 158 ILE A CA 1
ATOM 1327 C C . ILE A 1 158 ? -4.349 3.297 -0.375 1.00 88.62 158 ILE A C 1
ATOM 1329 O O . ILE A 1 158 ? -4.886 3.842 0.594 1.00 88.62 158 ILE A O 1
ATOM 1333 N N . LEU A 1 159 ? -5.067 2.746 -1.355 1.00 90.38 159 LEU A N 1
ATOM 1334 C CA . LEU A 1 159 ? -6.529 2.711 -1.323 1.00 90.38 159 LEU A CA 1
ATOM 1335 C C . LEU A 1 159 ? -7.065 1.747 -0.264 1.00 90.38 159 LEU A C 1
ATOM 1337 O O . LEU A 1 159 ? -8.040 2.090 0.407 1.00 90.38 159 LEU A O 1
ATOM 1341 N N . ALA A 1 160 ? -6.426 0.592 -0.076 1.00 90.38 160 ALA A N 1
ATOM 1342 C CA . ALA A 1 160 ? -6.760 -0.342 0.996 1.00 90.38 160 ALA A CA 1
ATOM 1343 C C . ALA A 1 160 ? -6.567 0.313 2.374 1.00 90.38 160 ALA A C 1
ATOM 1345 O O . ALA A 1 160 ? -7.496 0.367 3.181 1.00 90.38 160 ALA A O 1
ATOM 1346 N N . LEU A 1 161 ? -5.431 0.981 2.581 1.00 87.88 161 LEU A N 1
ATOM 1347 C CA . LEU A 1 161 ? -5.151 1.737 3.804 1.00 87.88 161 LEU A CA 1
ATOM 1348 C C . LEU A 1 161 ? -6.149 2.854 4.062 1.00 87.88 161 LEU A C 1
ATOM 1350 O O . LEU A 1 161 ? -6.522 3.113 5.205 1.00 87.88 161 LEU A O 1
ATOM 1354 N N . ARG A 1 162 ? -6.620 3.519 3.005 1.00 85.69 162 ARG A N 1
ATOM 1355 C CA . ARG A 1 162 ? -7.645 4.549 3.148 1.00 85.69 162 ARG A CA 1
ATOM 1356 C C . ARG A 1 162 ? -8.948 3.991 3.736 1.00 85.69 162 ARG A C 1
ATOM 1358 O O . ARG A 1 162 ? -9.627 4.706 4.475 1.00 85.69 162 ARG A O 1
ATOM 1365 N N . LYS A 1 163 ? -9.292 2.731 3.454 1.00 87.69 163 LYS A N 1
ATOM 1366 C CA . LYS A 1 163 ? -10.428 2.062 4.105 1.00 87.69 163 LYS A CA 1
ATOM 1367 C C . LYS A 1 163 ? -10.148 1.862 5.601 1.00 87.69 163 LYS A C 1
ATOM 1369 O O . LYS A 1 163 ? -10.999 2.197 6.424 1.00 87.69 163 LYS A O 1
ATOM 1374 N N . ASP A 1 164 ? -8.931 1.443 5.950 1.00 83.50 164 ASP A N 1
ATOM 1375 C CA . ASP A 1 164 ? -8.508 1.125 7.327 1.00 83.50 164 ASP A CA 1
ATOM 1376 C C . ASP A 1 164 ? -8.391 2.327 8.274 1.00 83.50 164 ASP A C 1
ATOM 1378 O O . ASP A 1 164 ? -8.507 2.174 9.500 1.00 83.50 164 ASP A O 1
ATOM 1382 N N . ILE A 1 165 ? -8.203 3.532 7.726 1.00 80.69 165 ILE A N 1
ATOM 1383 C CA . ILE A 1 165 ? -8.199 4.791 8.490 1.00 80.69 165 ILE A CA 1
ATOM 1384 C C . ILE A 1 165 ? -9.603 5.381 8.711 1.00 80.69 165 ILE A C 1
ATOM 1386 O O . ILE A 1 165 ? -9.707 6.501 9.204 1.00 80.69 165 ILE A O 1
ATOM 1390 N N . GLY A 1 166 ? -10.674 4.662 8.350 1.00 76.06 166 GLY A N 1
ATOM 1391 C CA . GLY A 1 166 ? -12.055 5.076 8.630 1.00 76.06 166 GLY A CA 1
ATOM 1392 C C . GLY A 1 166 ? -12.853 5.578 7.425 1.00 76.06 166 GLY A C 1
ATOM 1393 O O . GLY A 1 166 ? -13.905 6.184 7.615 1.00 76.06 166 GLY A O 1
ATOM 1394 N N . PHE A 1 167 ? -12.409 5.302 6.191 1.00 78.44 167 PHE A N 1
ATOM 1395 C CA . PHE A 1 167 ? -13.186 5.583 4.972 1.00 78.44 167 PHE A CA 1
ATOM 1396 C C . PHE A 1 167 ? -13.547 4.302 4.193 1.00 78.44 167 PHE A C 1
ATOM 1398 O O . PHE A 1 167 ? -13.187 4.186 3.017 1.00 78.44 167 PHE A O 1
ATOM 1405 N N . PRO A 1 168 ? -14.259 3.332 4.803 1.00 76.00 168 PRO A N 1
ATOM 1406 C CA . PRO A 1 168 ? -14.561 2.045 4.169 1.00 76.00 168 PRO A CA 1
ATOM 1407 C C . PRO A 1 168 ? -15.454 2.178 2.927 1.00 76.00 168 PRO A C 1
ATOM 1409 O O . PRO A 1 168 ? -15.313 1.404 1.987 1.00 76.00 168 PRO A O 1
ATOM 1412 N N . GLU A 1 169 ? -16.322 3.192 2.877 1.00 78.00 169 GLU A N 1
ATOM 1413 C CA . GLU A 1 169 ? -17.234 3.437 1.747 1.00 78.00 169 GLU A CA 1
ATOM 1414 C C . GLU A 1 169 ? -16.618 4.298 0.635 1.00 78.00 169 GLU A C 1
ATOM 1416 O O . GLU A 1 169 ? -17.320 4.935 -0.155 1.00 78.00 169 GLU A O 1
ATOM 1421 N N . THR A 1 170 ? -15.288 4.383 0.569 1.00 76.81 170 THR A N 1
ATOM 1422 C CA . THR A 1 170 ? -14.653 5.178 -0.475 1.00 76.81 170 THR A CA 1
ATOM 1423 C C . THR A 1 170 ? -14.942 4.621 -1.873 1.00 76.81 170 THR A C 1
ATOM 1425 O O . THR A 1 170 ? -14.701 3.456 -2.170 1.00 76.81 170 THR A O 1
ATOM 1428 N N . THR A 1 171 ? -15.418 5.490 -2.766 1.00 81.88 171 THR A N 1
ATOM 1429 C CA . THR A 1 171 ? -15.606 5.191 -4.196 1.00 81.88 171 THR A CA 1
ATOM 1430 C C . THR A 1 171 ? -14.397 5.586 -5.044 1.00 81.88 171 THR A C 1
ATOM 1432 O O . THR A 1 171 ? -14.431 5.477 -6.272 1.00 81.88 171 THR A O 1
ATOM 1435 N N . THR A 1 172 ? -13.325 6.077 -4.411 1.00 82.44 172 THR A N 1
ATOM 1436 C CA . THR A 1 172 ? -12.110 6.490 -5.109 1.00 82.44 172 THR A CA 1
ATOM 1437 C C . THR A 1 172 ? -11.430 5.274 -5.711 1.00 82.44 172 THR A C 1
ATOM 1439 O O . THR A 1 172 ? -11.113 4.313 -5.016 1.00 82.44 172 THR A O 1
ATOM 1442 N N . LYS A 1 173 ? -11.202 5.342 -7.020 1.00 86.75 173 LYS A N 1
ATOM 1443 C CA . LYS A 1 173 ? -10.553 4.282 -7.783 1.00 86.75 173 LYS A CA 1
ATOM 1444 C C . LYS A 1 173 ? -9.069 4.575 -7.932 1.00 86.75 173 LYS A C 1
ATOM 1446 O O . LYS A 1 173 ? -8.647 5.730 -7.859 1.00 86.75 173 LYS A O 1
ATOM 1451 N N . GLN A 1 174 ? -8.310 3.527 -8.226 1.00 87.31 174 GLN A N 1
ATOM 1452 C CA . GLN A 1 174 ? -6.883 3.609 -8.525 1.00 87.31 174 GLN A CA 1
ATOM 1453 C C . GLN A 1 174 ? -6.593 4.644 -9.620 1.00 87.31 174 GLN A C 1
ATOM 1455 O O . GLN A 1 174 ? -5.716 5.482 -9.465 1.00 87.31 174 GLN A O 1
ATOM 1460 N N . ASP A 1 175 ? -7.439 4.687 -10.650 1.00 86.44 175 ASP A N 1
ATOM 1461 C CA . ASP A 1 175 ? -7.393 5.681 -11.725 1.00 86.44 175 ASP A CA 1
ATOM 1462 C C . ASP A 1 175 ? -7.388 7.138 -11.225 1.00 86.44 175 ASP A C 1
ATOM 1464 O O . ASP A 1 175 ? -6.620 7.964 -11.707 1.00 86.44 175 ASP A O 1
ATOM 1468 N N . SER A 1 176 ? -8.212 7.460 -10.221 1.00 86.62 176 SER A N 1
ATOM 1469 C CA . SER A 1 176 ? -8.278 8.810 -9.645 1.00 86.62 176 SER A CA 1
ATOM 1470 C C . SER A 1 176 ? -7.033 9.148 -8.828 1.00 86.62 176 SER A C 1
ATOM 1472 O O . SER A 1 176 ? -6.584 10.293 -8.838 1.00 86.62 176 SER A O 1
ATOM 1474 N N . LEU A 1 177 ? -6.478 8.159 -8.123 1.00 85.62 177 LEU A N 1
ATOM 1475 C CA . LEU A 1 177 ? -5.237 8.318 -7.370 1.00 85.62 177 LEU A CA 1
ATOM 1476 C C . LEU A 1 177 ? -4.060 8.565 -8.322 1.00 85.62 177 LEU A C 1
ATOM 1478 O O . LEU A 1 177 ? -3.306 9.517 -8.131 1.00 85.62 177 LEU A O 1
ATOM 1482 N N . LEU A 1 178 ? -3.952 7.757 -9.377 1.00 85.69 178 LEU A N 1
ATOM 1483 C CA . LEU A 1 178 ? -2.902 7.873 -10.386 1.00 85.69 178 LEU A CA 1
ATOM 1484 C C . LEU A 1 178 ? -2.978 9.205 -11.135 1.00 85.69 178 LEU A C 1
ATOM 1486 O O . LEU A 1 178 ? -1.945 9.847 -11.295 1.00 85.69 178 LEU A O 1
ATOM 1490 N N . TYR A 1 179 ? -4.178 9.687 -11.476 1.00 84.19 179 TYR A N 1
ATOM 1491 C CA . TYR A 1 179 ? -4.362 11.018 -12.069 1.00 84.19 179 TYR A CA 1
ATOM 1492 C C . TYR A 1 179 ? -3.830 12.149 -11.169 1.00 84.19 179 TYR A C 1
ATOM 1494 O O . TYR A 1 179 ? -3.319 13.152 -11.657 1.00 84.19 179 TYR A O 1
ATOM 1502 N N . GLY A 1 180 ? -3.939 12.004 -9.844 1.00 79.06 180 GLY A N 1
ATOM 1503 C CA . GLY A 1 180 ? -3.424 12.993 -8.891 1.00 79.06 180 GLY A CA 1
ATOM 1504 C C . GLY A 1 180 ? -1.909 12.931 -8.671 1.00 79.06 180 GLY A C 1
ATOM 1505 O O . GLY A 1 180 ? -1.321 13.906 -8.204 1.00 79.06 180 GLY A O 1
ATOM 1506 N N . ILE A 1 181 ? -1.277 11.795 -8.974 1.00 76.81 181 ILE A N 1
ATOM 1507 C CA . ILE A 1 181 ? 0.138 11.532 -8.675 1.00 76.81 181 ILE A CA 1
ATOM 1508 C C . ILE A 1 181 ? 1.018 11.633 -9.928 1.00 76.81 181 ILE A C 1
ATOM 1510 O O . ILE A 1 181 ? 2.172 12.065 -9.845 1.00 76.81 181 ILE A O 1
ATOM 1514 N N . LEU A 1 182 ? 0.492 11.241 -11.087 1.00 79.38 182 LEU A N 1
ATOM 1515 C CA . LEU A 1 182 ? 1.198 11.208 -12.361 1.00 79.38 182 LEU A CA 1
ATOM 1516 C C . LEU A 1 182 ? 0.688 12.331 -13.270 1.00 79.38 182 LEU A C 1
ATOM 1518 O O . LEU A 1 182 ? -0.476 12.359 -13.656 1.00 79.38 182 LEU A O 1
ATOM 1522 N N . ASN A 1 183 ? 1.587 13.244 -13.640 1.00 77.69 183 ASN A N 1
ATOM 1523 C CA . ASN A 1 183 ? 1.252 14.436 -14.429 1.00 77.69 183 ASN A CA 1
ATOM 1524 C C . ASN A 1 183 ? 0.755 14.128 -15.856 1.00 77.69 183 ASN A C 1
ATOM 1526 O O . ASN A 1 183 ? 0.093 14.965 -16.457 1.00 77.69 183 ASN A O 1
ATOM 1530 N N . ASP A 1 184 ? 1.095 12.960 -16.396 1.00 80.12 184 ASP A N 1
ATOM 1531 C CA . ASP A 1 184 ? 0.846 12.510 -17.770 1.00 80.12 184 ASP A CA 1
ATOM 1532 C C . ASP A 1 184 ? -0.174 11.359 -17.856 1.00 80.12 184 ASP A C 1
ATOM 1534 O O . ASP A 1 184 ? -0.390 10.798 -18.929 1.00 80.12 184 ASP A O 1
ATOM 1538 N N . TRP A 1 185 ? -0.844 11.014 -16.746 1.00 86.75 185 TRP A N 1
ATOM 1539 C CA . TRP A 1 185 ? -1.708 9.829 -16.656 1.00 86.75 185 TRP A CA 1
ATOM 1540 C C . TRP A 1 185 ? -2.771 9.751 -17.757 1.00 86.75 185 TRP A C 1
ATOM 1542 O O . TRP A 1 185 ? -2.981 8.689 -18.336 1.00 86.75 185 TRP A O 1
ATOM 1552 N N . GLY A 1 186 ? -3.418 10.876 -18.079 1.00 84.12 186 GLY A N 1
ATOM 1553 C CA . GLY A 1 186 ? -4.472 10.923 -19.095 1.00 84.12 186 GLY A CA 1
ATOM 1554 C C . GLY A 1 186 ? -4.013 10.498 -20.494 1.00 84.12 186 GLY A C 1
ATOM 1555 O O . GLY A 1 186 ? -4.822 9.979 -21.257 1.00 84.12 186 GLY A O 1
ATOM 1556 N N . GLU A 1 187 ? -2.732 10.679 -20.812 1.00 86.94 187 GLU A N 1
ATOM 1557 C CA . GLU A 1 187 ? -2.153 10.336 -22.115 1.00 86.94 187 GLU A CA 1
ATOM 1558 C C . GLU A 1 187 ? -1.641 8.890 -22.144 1.00 86.94 187 GLU A C 1
ATOM 1560 O O . GLU A 1 187 ? -1.762 8.211 -23.161 1.00 86.94 187 GLU A O 1
ATOM 1565 N N . VAL A 1 188 ? -1.103 8.400 -21.021 1.00 85.12 188 VAL A N 1
ATOM 1566 C CA . VAL A 1 188 ? -0.399 7.104 -20.957 1.00 85.12 188 VAL A CA 1
ATOM 1567 C C . VAL A 1 188 ? -1.254 5.946 -20.439 1.00 85.12 188 VAL A C 1
ATOM 1569 O O . VAL A 1 188 ? -0.840 4.792 -20.536 1.00 85.12 188 VAL A O 1
ATOM 1572 N N . LYS A 1 189 ? -2.445 6.219 -19.893 1.00 88.19 189 LYS A N 1
ATOM 1573 C CA . LYS A 1 189 ? -3.296 5.235 -19.200 1.00 88.19 189 LYS A CA 1
ATOM 1574 C C . LYS A 1 189 ? -3.536 3.948 -19.992 1.00 88.19 189 LYS A C 1
ATOM 1576 O O . LYS A 1 189 ? -3.415 2.858 -19.439 1.00 88.19 189 LYS A O 1
ATOM 1581 N N . GLU A 1 190 ? -3.917 4.053 -21.266 1.00 89.00 190 GLU A N 1
ATOM 1582 C CA . GLU A 1 190 ? -4.253 2.869 -22.070 1.00 89.00 190 GLU A CA 1
ATOM 1583 C C . GLU A 1 190 ? -3.042 1.969 -22.320 1.00 89.00 190 GLU A C 1
ATOM 1585 O O . GLU A 1 190 ? -3.150 0.746 -22.239 1.00 89.00 190 GLU A O 1
ATOM 1590 N N . GLU A 1 191 ? -1.895 2.566 -22.637 1.00 87.25 191 GLU A N 1
ATOM 1591 C CA . GLU A 1 191 ? -0.646 1.835 -22.853 1.00 87.25 191 GLU A CA 1
ATOM 1592 C C . GLU A 1 191 ? -0.150 1.210 -21.548 1.00 87.25 191 GLU A C 1
ATOM 1594 O O . GLU A 1 191 ? 0.227 0.040 -21.527 1.00 87.25 191 GLU A O 1
ATOM 1599 N N . TYR A 1 192 ? -0.256 1.953 -20.448 1.00 87.94 192 TYR A N 1
ATOM 1600 C CA . TYR A 1 192 ? 0.111 1.490 -19.118 1.00 87.94 192 TYR A CA 1
ATOM 1601 C C . TYR A 1 192 ? -0.673 0.238 -18.702 1.00 87.94 192 TYR A C 1
ATOM 1603 O O . TYR A 1 192 ? -0.070 -0.743 -18.276 1.00 87.94 192 TYR A O 1
ATOM 1611 N N . PHE A 1 193 ? -2.001 0.217 -18.872 1.00 89.25 193 PHE A N 1
ATOM 1612 C CA . PHE A 1 193 ? -2.797 -0.972 -18.535 1.00 89.25 193 PHE A CA 1
ATOM 1613 C C . PHE A 1 193 ? -2.510 -2.167 -19.450 1.00 89.25 193 PHE A C 1
ATOM 1615 O O . PHE A 1 193 ? -2.463 -3.295 -18.968 1.00 89.25 193 PHE A O 1
ATOM 1622 N N . LYS A 1 194 ? -2.245 -1.939 -20.743 1.00 90.38 194 LYS A N 1
ATOM 1623 C CA . LYS A 1 194 ? -1.812 -3.019 -21.647 1.00 90.38 194 LYS A CA 1
ATOM 1624 C C . LYS A 1 194 ? -0.485 -3.629 -21.202 1.00 90.38 194 LYS A C 1
ATOM 1626 O O . LYS A 1 194 ? -0.326 -4.844 -21.270 1.00 90.38 194 LYS A O 1
ATOM 1631 N N . GLU A 1 195 ? 0.462 -2.803 -20.762 1.00 90.38 195 GLU A N 1
ATOM 1632 C CA . GLU A 1 195 ? 1.739 -3.289 -20.241 1.00 90.38 195 GLU A CA 1
ATOM 1633 C C . GLU A 1 195 ? 1.553 -4.048 -18.919 1.00 90.38 195 GLU A C 1
ATOM 1635 O O . GLU A 1 195 ? 2.137 -5.116 -18.751 1.00 90.38 195 GLU A O 1
ATOM 1640 N N . LEU A 1 196 ? 0.686 -3.570 -18.020 1.00 91.62 196 LEU A N 1
ATOM 1641 C CA . LEU A 1 196 ? 0.354 -4.280 -16.780 1.00 91.62 196 LEU A CA 1
ATOM 1642 C C . LEU A 1 196 ? -0.247 -5.666 -17.028 1.00 91.62 196 LEU A C 1
ATOM 1644 O O . LEU A 1 196 ? 0.173 -6.620 -16.379 1.00 91.62 196 LEU A O 1
ATOM 1648 N N . ASP A 1 197 ? -1.156 -5.802 -17.995 1.00 93.31 197 ASP A N 1
ATOM 1649 C CA . ASP A 1 197 ? -1.732 -7.105 -18.354 1.00 93.31 197 ASP A CA 1
ATOM 1650 C C . ASP A 1 197 ? -0.659 -8.095 -18.841 1.00 93.31 197 ASP A C 1
ATOM 1652 O O . ASP A 1 197 ? -0.776 -9.307 -18.643 1.00 93.31 197 ASP A O 1
ATOM 1656 N N . LEU A 1 198 ? 0.384 -7.601 -19.515 1.00 94.06 198 LEU A N 1
ATOM 1657 C CA . LEU A 1 198 ? 1.517 -8.420 -19.950 1.00 94.06 198 LEU A CA 1
ATOM 1658 C C . LEU A 1 198 ? 2.426 -8.787 -18.775 1.00 94.06 198 LEU A C 1
ATOM 1660 O O . LEU A 1 198 ? 2.840 -9.941 -18.670 1.00 94.06 198 LEU A O 1
ATOM 1664 N N . ILE A 1 199 ? 2.697 -7.831 -17.882 1.00 93.94 199 ILE A N 1
ATOM 1665 C CA . ILE A 1 199 ? 3.464 -8.063 -16.654 1.00 93.94 199 ILE A CA 1
ATOM 1666 C C . ILE A 1 199 ? 2.783 -9.134 -15.800 1.00 93.94 199 ILE A C 1
ATOM 1668 O O . ILE A 1 199 ? 3.449 -10.062 -15.350 1.00 93.94 199 ILE A O 1
ATOM 1672 N N . ASP A 1 200 ? 1.464 -9.057 -15.625 1.00 94.12 200 ASP A N 1
ATOM 1673 C CA . ASP A 1 200 ? 0.722 -10.015 -14.803 1.00 94.12 200 ASP A CA 1
ATOM 1674 C C . ASP A 1 200 ? 0.764 -11.423 -15.381 1.00 94.12 200 ASP A C 1
ATOM 1676 O O . ASP A 1 200 ? 0.951 -12.380 -14.63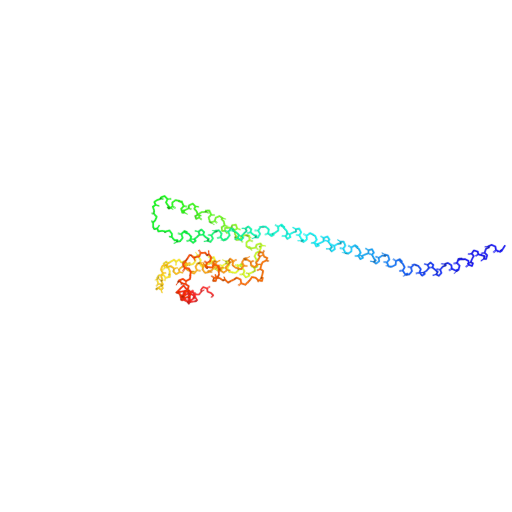4 1.00 94.12 200 ASP A O 1
ATOM 1680 N N . LYS A 1 201 ? 0.697 -11.568 -16.708 1.00 95.06 201 LYS A N 1
ATOM 1681 C CA . LYS A 1 201 ? 0.900 -12.872 -17.357 1.00 95.06 201 LYS A CA 1
ATOM 1682 C C . LYS A 1 201 ? 2.286 -13.439 -17.068 1.00 95.06 201 LYS A C 1
ATOM 1684 O O . LYS A 1 201 ? 2.384 -14.599 -16.686 1.00 95.06 201 LYS A O 1
ATOM 1689 N N . ILE A 1 202 ? 3.331 -12.620 -17.194 1.00 94.38 202 ILE A N 1
ATOM 1690 C CA . ILE A 1 202 ? 4.712 -13.034 -16.908 1.00 94.38 202 ILE A CA 1
ATOM 1691 C C . ILE A 1 202 ? 4.860 -13.464 -15.445 1.00 94.38 202 ILE A C 1
ATOM 1693 O O . ILE A 1 202 ? 5.454 -14.502 -15.177 1.00 94.38 202 ILE A O 1
ATOM 1697 N N . LEU A 1 203 ? 4.302 -12.699 -14.504 1.00 93.75 203 LEU A N 1
ATOM 1698 C CA . LEU A 1 203 ? 4.364 -13.013 -13.074 1.00 93.75 203 LEU A CA 1
ATOM 1699 C C . LEU A 1 203 ? 3.588 -14.291 -12.721 1.00 93.75 203 LEU A C 1
ATOM 1701 O O . LEU A 1 203 ? 4.045 -15.074 -11.893 1.00 93.75 203 LEU A O 1
ATOM 1705 N N . ILE A 1 204 ? 2.434 -14.529 -13.353 1.00 94.81 204 ILE A N 1
ATOM 1706 C CA . ILE A 1 204 ? 1.676 -15.781 -13.189 1.00 94.81 204 ILE A CA 1
ATOM 1707 C C . ILE A 1 204 ? 2.488 -16.970 -13.717 1.00 94.81 204 ILE A C 1
ATOM 1709 O O . ILE A 1 204 ? 2.574 -17.996 -13.047 1.00 94.81 204 ILE A O 1
ATOM 1713 N N . GLU A 1 205 ? 3.099 -16.842 -14.896 1.00 94.56 205 GLU A N 1
ATOM 1714 C CA . GLU A 1 205 ? 3.944 -17.892 -15.483 1.00 94.56 205 GLU A CA 1
ATOM 1715 C C . GLU A 1 205 ? 5.188 -18.192 -14.635 1.00 94.56 205 GLU A C 1
ATOM 1717 O O . GLU A 1 205 ? 5.636 -19.337 -14.584 1.00 94.56 205 GLU A O 1
ATOM 1722 N N . ASP A 1 206 ? 5.718 -17.179 -13.949 1.00 93.25 206 ASP A N 1
ATOM 1723 C CA . ASP A 1 206 ? 6.853 -17.289 -13.029 1.00 93.25 206 ASP A CA 1
ATOM 1724 C C . ASP A 1 206 ? 6.458 -17.838 -11.640 1.00 93.25 206 ASP A C 1
ATOM 1726 O O . ASP A 1 206 ? 7.321 -18.155 -10.826 1.00 93.25 206 ASP A O 1
ATOM 1730 N N . GLY A 1 207 ? 5.156 -18.012 -11.375 1.00 91.19 207 GLY A N 1
ATOM 1731 C CA . GLY A 1 207 ? 4.640 -18.576 -10.124 1.00 91.19 207 GLY A CA 1
ATOM 1732 C C . GLY A 1 207 ? 4.546 -17.575 -8.972 1.00 91.19 207 GLY A C 1
ATOM 1733 O O . GLY A 1 207 ? 4.576 -17.974 -7.808 1.00 91.19 207 GLY A O 1
ATOM 1734 N N . PHE A 1 208 ? 4.440 -16.281 -9.279 1.00 91.38 208 PHE A N 1
ATOM 1735 C CA . PHE A 1 208 ? 4.318 -15.249 -8.260 1.00 91.38 208 PHE A CA 1
ATOM 1736 C C . PHE A 1 208 ? 2.971 -15.325 -7.529 1.00 91.38 208 PHE A C 1
ATOM 1738 O O . PHE A 1 208 ? 2.938 -15.302 -6.301 1.00 91.38 208 PHE A O 1
ATOM 1745 N N . PHE A 1 209 ? 1.852 -15.390 -8.251 1.00 84.31 209 PHE A N 1
ATOM 1746 C CA . PHE A 1 209 ? 0.507 -15.359 -7.660 1.00 84.31 209 PHE A CA 1
ATOM 1747 C C . PHE A 1 209 ? -0.005 -16.733 -7.221 1.00 84.31 209 PHE A C 1
ATOM 1749 O O . PHE A 1 209 ? 0.287 -17.731 -7.916 1.00 84.31 209 PHE A O 1
#

Sequence (209 aa):
MENTEIYFNIAQLLMPLLGMLGIGLIPKYFYDKKLNELNNKITKELQEIRISQENVHPEKIKLFIDIVSMFKEMLYISKMPQKTTNEIQRYEKKLRELGEIYNTLMYSLMLFANDETIDMFTTYRRFIQEYDAPFFIEKGLSEKAFNNKYVYMMSDLILALRKDIGFPETTTKQDSLLYGILNDWGEVKEEYFKELDLIDKILIEDGFF

Radius of gyration: 33.52 Å; chains: 1; bounding box: 89×33×100 Å

pLDDT: mean 78.47, std 10.77, range [47.72, 95.06]